Protein AF-A0A960YJV7-F1 (afdb_monomer)

Nearest PDB structures (foldseek):
  4dap-assembly1_A  TM=8.283E-01  e=1.990E-13  Escherichia coli K-12
  2dgy-assembly1_A  TM=5.648E-01  e=1.112E-03  Homo sapiens
  7zag-assembly1_6  TM=6.111E-01  e=1.088E-02  Pyrococcus abyssi GE5
  6zxf-assembly1_j  TM=4.846E-01  e=2.478E-03  Homo sapiens
  6zp4-assembly1_G  TM=6.526E-01  e=3.512E-02  Homo sapiens

Foldseek 3Di:
DVVVCVLPPPWDKFKWFWADDPPQFWTWTAGPVRDIFIATQQANFPLVLQRDGRFIWMWTADPPDDVVVDPHGGIYTQWTQNPLGTFGRNPVSQLVVVQVCQQPPDDDPQQQAACPVQFDPVLVVVQVVVCVVPVHFGWRAQTDGPPDPDTAGTHTNREREHEAEFNDDDPLDGDPDNDDDPNVVVNVVVQVVVVVVRGHYYYHYHDRDPSD

Radius of gyration: 18.89 Å; Cα contacts (8 Å, |Δi|>4): 394; chains: 1; bounding box: 45×37×54 Å

Secondary structure (DSSP, 8-state):
-HHHHHHSTT-EEEEEEEEEEETTTEEEEE-TTS-EEEEE----S--GGG--TT-EEEEEEPTT--GGG-S--SEEEEEEE-SSSEEE--GGGHHHHHHHHHHHT---PPPSS-GGGGB-HHHHHHHHHHHHHTTT-PPEESPPBTT-S---SEEETTEEEEEEEE-EEETTEEES-SS--HHHHHHHHHHHHHHHTT--EEEEEEE-STT-

Mean predicted aligned error: 5.25 Å

pLDDT: mean 90.07, std 10.07, range [43.28, 98.62]

Structure (mmCIF, N/CA/C/O backbone):
data_AF-A0A960YJV7-F1
#
_entry.id   AF-A0A960YJV7-F1
#
loop_
_atom_site.group_PDB
_atom_site.id
_atom_site.type_symbol
_atom_site.label_atom_id
_atom_site.label_alt_id
_atom_site.label_comp_id
_atom_site.label_asym_id
_atom_site.label_entity_id
_atom_site.label_seq_id
_atom_site.pdbx_PDB_ins_code
_atom_site.Cartn_x
_atom_site.Cartn_y
_atom_site.Cartn_z
_atom_site.occupancy
_atom_site.B_iso_or_equiv
_atom_site.auth_seq_id
_atom_site.auth_comp_id
_atom_site.auth_asym_id
_atom_site.auth_atom_id
_atom_site.pdbx_PDB_model_num
ATOM 1 N N . MET A 1 1 ? 2.060 -11.797 16.288 1.00 43.28 1 MET A N 1
ATOM 2 C CA . MET A 1 1 ? 2.092 -10.334 16.529 1.00 43.28 1 MET A CA 1
ATOM 3 C C . MET A 1 1 ? 3.364 -9.650 15.996 1.00 43.28 1 MET A C 1
ATOM 5 O O . MET A 1 1 ? 3.271 -8.478 15.669 1.00 43.28 1 MET A O 1
ATOM 9 N N . ASN A 1 2 ? 4.492 -10.359 15.798 1.00 50.59 2 ASN A N 1
ATOM 10 C CA . ASN A 1 2 ? 5.768 -9.783 15.309 1.00 50.59 2 ASN A CA 1
ATOM 11 C C . ASN A 1 2 ? 5.773 -9.257 13.857 1.00 50.59 2 ASN A C 1
ATOM 13 O O . ASN A 1 2 ? 6.527 -8.343 13.551 1.00 50.59 2 ASN A O 1
ATOM 17 N N . PHE A 1 3 ? 4.935 -9.772 12.950 1.00 52.00 3 PHE A N 1
ATOM 18 C CA . PHE A 1 3 ? 4.872 -9.245 11.573 1.00 52.00 3 PHE A CA 1
ATOM 19 C C . PHE A 1 3 ? 4.303 -7.816 11.520 1.00 52.00 3 PHE A C 1
ATOM 21 O O . PHE A 1 3 ? 4.723 -6.991 10.715 1.00 52.00 3 PHE A O 1
ATOM 28 N N . LEU A 1 4 ? 3.377 -7.485 12.426 1.00 54.88 4 LEU A N 1
ATOM 29 C CA . LEU A 1 4 ? 2.689 -6.197 12.404 1.00 54.88 4 LEU A CA 1
ATOM 30 C C . LEU A 1 4 ? 3.586 -5.033 12.848 1.00 54.88 4 LEU A C 1
ATOM 32 O O . LEU A 1 4 ? 3.440 -3.922 12.343 1.00 54.88 4 LEU A O 1
ATOM 36 N N . THR A 1 5 ? 4.556 -5.274 13.731 1.00 59.22 5 THR A N 1
ATOM 37 C CA . THR A 1 5 ? 5.547 -4.258 14.123 1.00 59.22 5 THR A CA 1
ATOM 38 C C . THR A 1 5 ? 6.466 -3.857 12.969 1.00 59.22 5 THR A C 1
ATOM 40 O O . THR A 1 5 ? 6.902 -2.710 12.921 1.00 59.22 5 THR A O 1
ATOM 43 N N . HIS A 1 6 ? 6.699 -4.747 11.996 1.00 67.00 6 HIS A N 1
ATOM 44 C CA . HIS A 1 6 ? 7.385 -4.393 10.747 1.00 67.00 6 HIS A CA 1
ATOM 45 C C . HIS A 1 6 ? 6.488 -3.601 9.788 1.00 67.00 6 HIS A C 1
ATOM 47 O O . HIS A 1 6 ? 6.993 -2.787 9.020 1.00 67.00 6 HIS A O 1
ATOM 53 N N . LEU A 1 7 ? 5.165 -3.794 9.850 1.00 63.62 7 LEU A N 1
ATOM 54 C CA . LEU A 1 7 ? 4.215 -3.030 9.038 1.00 63.62 7 LEU A CA 1
ATOM 55 C C . LEU A 1 7 ? 4.127 -1.566 9.481 1.00 63.62 7 LEU A C 1
ATOM 57 O O . LEU A 1 7 ? 4.008 -0.687 8.633 1.00 63.62 7 LEU A O 1
ATOM 61 N N . ALA A 1 8 ? 4.232 -1.277 10.780 1.00 75.25 8 ALA A N 1
ATOM 62 C CA . ALA A 1 8 ? 4.221 0.090 11.303 1.00 75.25 8 ALA A CA 1
ATOM 63 C C . ALA A 1 8 ? 5.403 0.355 12.260 1.00 75.25 8 ALA A C 1
ATOM 65 O O . ALA A 1 8 ? 5.196 0.459 13.473 1.00 75.25 8 ALA A O 1
ATOM 66 N N . PRO A 1 9 ? 6.637 0.501 11.734 1.00 76.44 9 PRO A N 1
ATOM 67 C CA . PRO A 1 9 ? 7.820 0.722 12.560 1.00 76.44 9 PRO A CA 1
ATOM 68 C C . PRO A 1 9 ? 7.668 1.957 13.453 1.00 76.44 9 PRO A C 1
ATOM 70 O O . PRO A 1 9 ? 7.195 3.005 13.009 1.00 76.44 9 PRO A O 1
ATOM 73 N N . GLY A 1 10 ? 8.046 1.824 14.726 1.00 82.38 10 GLY A N 1
ATOM 74 C CA . GLY A 1 10 ? 7.982 2.913 15.706 1.00 82.38 10 GLY A CA 1
ATOM 75 C C . GLY A 1 10 ? 6.569 3.315 16.145 1.00 82.38 10 GLY A C 1
ATOM 76 O O . GLY A 1 10 ? 6.422 4.285 16.885 1.00 82.38 10 GLY A O 1
ATOM 77 N N . ARG A 1 11 ? 5.521 2.595 15.720 1.00 87.31 11 ARG A N 1
ATOM 78 C CA . ARG A 1 11 ? 4.142 2.846 16.157 1.00 87.31 11 ARG A CA 1
ATOM 79 C C . ARG A 1 11 ? 3.637 1.736 17.065 1.00 87.31 11 ARG A C 1
ATOM 81 O O . ARG A 1 11 ? 3.858 0.553 16.814 1.00 87.31 11 ARG A O 1
ATOM 88 N N . LYS A 1 12 ? 2.882 2.122 18.095 1.00 90.94 12 LYS A N 1
ATOM 89 C CA . LYS A 1 12 ? 2.123 1.168 18.907 1.00 90.94 12 LYS A CA 1
ATOM 90 C C . LYS A 1 12 ? 0.940 0.661 18.094 1.00 90.94 12 LYS A C 1
ATOM 92 O O . LYS A 1 12 ? 0.205 1.454 17.509 1.00 90.94 12 LYS A O 1
ATOM 97 N N . LEU A 1 13 ? 0.745 -0.650 18.096 1.00 93.00 13 LEU A N 1
ATOM 98 C CA . LEU A 1 13 ? -0.431 -1.275 17.510 1.00 93.00 13 LEU A CA 1
ATOM 99 C C . LEU A 1 13 ? -1.456 -1.587 18.585 1.00 93.00 13 LEU A C 1
ATOM 101 O O . LEU A 1 13 ? -1.105 -2.006 19.689 1.00 93.00 13 LEU A O 1
ATOM 105 N N . GLU A 1 14 ? -2.722 -1.406 18.242 1.00 94.69 14 GLU A N 1
ATOM 106 C CA . GLU A 1 14 ? -3.835 -1.692 19.131 1.00 94.69 14 GLU A CA 1
ATOM 107 C C . GLU A 1 14 ? -4.931 -2.444 18.376 1.00 94.69 14 GLU A C 1
ATOM 109 O O . GLU 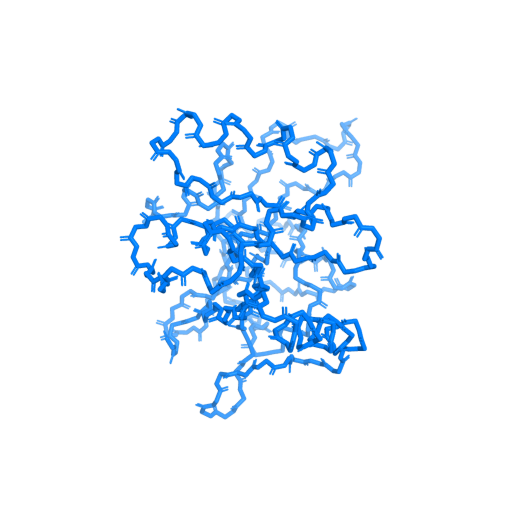A 1 14 ? -5.326 -2.057 17.276 1.00 94.69 14 GLU A O 1
ATOM 114 N N . GLU A 1 15 ? -5.408 -3.539 18.970 1.00 96.38 15 GLU A N 1
ATOM 115 C CA . GLU A 1 15 ? -6.584 -4.252 18.479 1.00 96.38 15 GLU A CA 1
ATOM 116 C C . GLU A 1 15 ? -7.850 -3.588 19.025 1.00 96.38 15 GLU A C 1
ATOM 118 O O . GLU A 1 15 ? -7.991 -3.391 20.235 1.00 96.38 15 GLU A O 1
ATOM 123 N N . VAL A 1 16 ? -8.767 -3.269 18.117 1.00 98.06 16 VAL A N 1
ATOM 124 C CA . VAL A 1 16 ? -9.995 -2.504 18.353 1.00 98.06 16 VAL A CA 1
ATOM 125 C C . VAL A 1 16 ? -11.169 -3.162 17.621 1.00 98.06 16 VAL A C 1
ATOM 127 O O . VAL A 1 16 ? -10.985 -4.085 16.825 1.00 98.06 16 VAL A O 1
ATOM 130 N N . ARG A 1 17 ? -12.393 -2.696 17.865 1.00 98.50 17 ARG A N 1
ATOM 131 C CA . ARG A 1 17 ? -13.573 -3.074 17.075 1.00 98.50 17 ARG A CA 1
ATOM 132 C C . ARG A 1 17 ? -13.859 -2.009 16.032 1.00 98.50 17 ARG A C 1
ATOM 134 O O . ARG A 1 17 ? -13.971 -0.835 16.371 1.00 98.50 17 ARG A O 1
ATOM 141 N N . PHE A 1 18 ? -13.983 -2.411 14.774 1.00 98.56 18 PHE A N 1
ATOM 142 C CA . PHE A 1 18 ? -14.418 -1.521 13.704 1.00 98.56 18 PHE A CA 1
ATOM 143 C C . PHE A 1 18 ? -15.901 -1.186 13.873 1.00 98.56 18 PHE A C 1
ATOM 145 O O . PHE A 1 18 ? -16.716 -2.091 14.047 1.00 98.56 18 PHE A O 1
ATOM 152 N N . LEU A 1 19 ? -16.247 0.099 13.793 1.00 98.38 19 LEU A N 1
ATOM 153 C CA . LEU A 1 19 ? -17.638 0.549 13.826 1.00 98.38 19 LEU A CA 1
ATOM 154 C C . LEU A 1 19 ? -18.090 0.951 12.426 1.00 98.38 19 LEU A C 1
ATOM 156 O O . LEU A 1 19 ? -18.938 0.299 11.829 1.00 98.38 19 LEU A O 1
ATOM 160 N N . LYS A 1 20 ? -17.487 2.000 11.861 1.00 97.94 20 LYS A N 1
ATOM 161 C CA . LYS A 1 20 ? -17.877 2.503 10.540 1.00 97.94 20 LYS A CA 1
ATOM 162 C C . LYS A 1 20 ? -16.747 3.237 9.846 1.00 97.94 20 LYS A C 1
ATOM 164 O O . LYS A 1 20 ? -15.901 3.854 10.486 1.00 97.94 20 LYS A O 1
ATOM 169 N N . ARG A 1 21 ? -16.796 3.240 8.514 1.00 97.75 21 ARG A N 1
ATOM 170 C CA . ARG A 1 21 ? -15.976 4.091 7.645 1.00 97.75 21 ARG A CA 1
ATOM 171 C C . ARG A 1 21 ? -16.856 5.152 7.005 1.00 97.75 21 ARG A C 1
ATOM 173 O O . ARG A 1 21 ? -17.930 4.844 6.501 1.00 97.75 21 ARG A O 1
ATOM 180 N N . TYR A 1 22 ? -16.379 6.388 6.956 1.00 96.44 22 TYR A N 1
ATOM 181 C CA . TYR A 1 22 ? -17.097 7.497 6.336 1.00 96.44 22 TYR A CA 1
ATOM 182 C C . TYR A 1 22 ? -16.126 8.510 5.731 1.00 96.44 22 TYR A C 1
ATOM 184 O O . TYR A 1 22 ? -14.927 8.510 6.015 1.00 96.44 22 TYR A O 1
ATOM 192 N N . LYS A 1 23 ? -16.631 9.338 4.804 1.00 94.25 23 LYS A N 1
ATOM 193 C CA . LYS A 1 23 ? -15.835 10.324 4.042 1.00 94.25 23 LYS A CA 1
ATOM 194 C C . LYS A 1 23 ? -14.551 9.740 3.422 1.00 94.25 23 LYS A C 1
ATOM 196 O O . LYS A 1 23 ? -13.583 10.460 3.213 1.00 94.25 23 LYS A O 1
ATOM 201 N N . ARG A 1 24 ? -14.542 8.428 3.146 1.00 92.31 24 ARG A N 1
ATOM 202 C CA . ARG A 1 24 ? -13.417 7.590 2.682 1.00 92.31 24 ARG A CA 1
ATOM 203 C C . ARG A 1 24 ? -12.200 7.510 3.606 1.00 92.31 24 ARG A C 1
ATOM 205 O O . ARG A 1 24 ? -11.584 6.452 3.643 1.00 92.31 24 ARG A O 1
ATOM 212 N N . PHE A 1 25 ? -11.868 8.559 4.348 1.00 95.50 25 PHE A N 1
ATOM 213 C CA . PHE A 1 25 ? -10.611 8.682 5.090 1.00 95.50 25 PHE A CA 1
ATOM 214 C C . PHE A 1 25 ? -10.760 8.603 6.609 1.00 95.50 25 PHE A C 1
ATOM 216 O O . PHE A 1 25 ? -9.753 8.706 7.308 1.00 95.50 25 PHE A O 1
ATOM 223 N N . LEU A 1 26 ? -11.985 8.440 7.115 1.00 97.38 26 LEU A N 1
ATOM 224 C CA . LEU A 1 26 ? -12.287 8.395 8.544 1.00 97.38 26 LEU A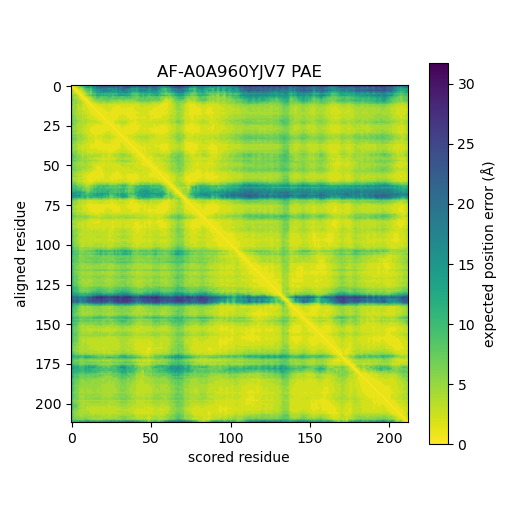 CA 1
ATOM 225 C C . LEU A 1 26 ? -12.892 7.046 8.907 1.00 97.38 26 LEU A C 1
ATOM 227 O O . LEU A 1 26 ? -13.774 6.545 8.201 1.00 97.38 26 LEU A O 1
ATOM 231 N N . VAL A 1 27 ? -12.407 6.469 10.001 1.00 98.31 27 VAL A N 1
ATOM 232 C CA . VAL A 1 27 ? -12.925 5.227 10.568 1.00 98.31 27 VAL A CA 1
ATOM 233 C C . VAL A 1 27 ? -13.103 5.401 12.062 1.00 98.31 27 VAL A C 1
ATOM 235 O O . VAL A 1 27 ? -12.141 5.716 12.757 1.00 98.31 27 VAL A O 1
ATOM 238 N N . ASP A 1 28 ? -14.317 5.152 12.536 1.00 98.50 28 ASP A N 1
ATOM 239 C CA . ASP A 1 28 ? -14.595 5.058 13.963 1.00 98.50 28 ASP A CA 1
ATOM 240 C C . ASP A 1 28 ? -14.345 3.628 14.433 1.00 98.50 28 ASP A C 1
ATOM 242 O O . ASP A 1 28 ? -14.768 2.654 13.796 1.00 98.50 28 ASP A O 1
ATOM 246 N N . VAL A 1 29 ? -13.658 3.515 15.565 1.00 98.62 29 VAL A N 1
ATOM 247 C CA . VAL A 1 29 ? -13.367 2.256 16.242 1.00 98.62 29 VAL A CA 1
ATOM 248 C C . VAL A 1 29 ? -13.700 2.357 17.727 1.00 98.62 29 VAL A C 1
ATOM 250 O O . VAL A 1 29 ? -13.644 3.436 18.318 1.00 98.62 29 VAL A O 1
ATOM 253 N N . GLN A 1 30 ? -14.007 1.219 18.337 1.00 98.50 30 GLN A N 1
ATOM 254 C CA . GLN A 1 30 ? -14.137 1.080 19.783 1.00 98.50 30 GLN A CA 1
ATOM 255 C C . GLN A 1 30 ? -12.917 0.348 20.347 1.00 98.50 30 GLN A C 1
ATOM 257 O O . GLN A 1 30 ? -12.567 -0.747 19.897 1.00 98.50 30 GLN A O 1
ATOM 262 N N . ARG A 1 31 ? -12.268 0.95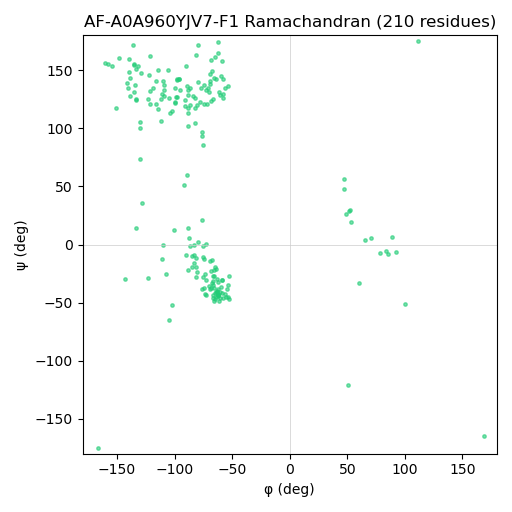5 21.338 1.00 97.75 31 ARG A N 1
ATOM 263 C CA . ARG A 1 31 ? -11.111 0.399 22.049 1.00 97.75 31 ARG A CA 1
ATOM 264 C C . ARG A 1 31 ? -11.553 -0.621 23.101 1.00 97.75 31 ARG A C 1
ATOM 266 O O . ARG A 1 31 ? -12.740 -0.778 23.380 1.00 97.75 31 ARG A O 1
ATOM 273 N N . ARG A 1 32 ? -10.596 -1.338 23.701 1.00 95.19 32 ARG A N 1
ATOM 274 C CA . ARG A 1 32 ? -10.887 -2.394 24.696 1.00 95.19 32 ARG A CA 1
ATOM 275 C C . ARG A 1 32 ? -11.569 -1.881 25.966 1.00 95.19 32 ARG A C 1
ATOM 277 O O . ARG A 1 32 ? -12.334 -2.622 26.568 1.00 95.19 32 ARG A O 1
ATOM 284 N N . ASP A 1 33 ? -11.297 -0.639 26.350 1.00 96.06 33 ASP A N 1
ATOM 285 C CA . ASP A 1 33 ? -11.923 0.043 27.490 1.00 96.06 33 ASP A CA 1
ATOM 286 C C . ASP A 1 33 ? -13.327 0.597 27.169 1.00 96.06 33 ASP A C 1
ATOM 288 O O . ASP A 1 33 ? -13.950 1.233 28.013 1.00 96.06 33 ASP A O 1
ATOM 292 N N . GLY A 1 34 ? -13.830 0.369 25.951 1.00 96.56 34 GLY A N 1
ATOM 293 C CA . GLY A 1 34 ? -15.120 0.868 25.479 1.00 96.56 34 GLY A CA 1
ATOM 294 C C . GLY A 1 34 ? -15.078 2.285 24.904 1.00 96.56 34 GLY A C 1
ATOM 295 O O . GLY A 1 34 ? -16.067 2.706 24.300 1.00 96.56 34 GLY A O 1
ATOM 296 N N . SER A 1 35 ? -13.955 3.003 25.026 1.00 97.00 35 SER A N 1
ATOM 297 C CA . SER A 1 35 ? -13.810 4.354 24.477 1.00 97.00 35 SER A CA 1
ATOM 298 C C . SER A 1 35 ? -13.814 4.358 22.945 1.00 97.00 35 SER A C 1
ATOM 300 O O . SER A 1 35 ? -13.397 3.399 22.287 1.00 97.00 35 SER A O 1
ATOM 302 N N . LEU A 1 36 ? -14.309 5.454 22.369 1.00 97.69 36 LEU A N 1
ATOM 303 C CA . LEU A 1 36 ? -14.397 5.647 20.924 1.00 97.69 36 LEU A CA 1
ATOM 304 C C . LEU A 1 36 ? -13.197 6.440 20.407 1.00 97.69 36 LEU A C 1
ATOM 306 O O . LEU A 1 36 ? -12.738 7.384 21.048 1.00 97.69 36 LEU A O 1
ATOM 310 N N . LEU A 1 37 ? -12.715 6.070 19.223 1.00 96.69 37 LEU A N 1
ATOM 311 C CA . LEU A 1 37 ? -11.601 6.731 18.557 1.00 96.69 37 LEU A CA 1
ATOM 312 C C . LEU A 1 37 ? -11.866 6.819 17.054 1.00 96.69 37 LEU A C 1
ATOM 314 O O . LEU A 1 37 ? -12.229 5.824 16.432 1.00 96.69 37 LEU A O 1
ATOM 318 N N . THR A 1 38 ? -11.613 7.979 16.454 1.00 97.69 38 THR A N 1
ATOM 319 C CA . THR A 1 38 ? -11.590 8.122 14.993 1.00 97.69 38 THR A CA 1
ATOM 320 C C . THR A 1 38 ? -10.146 8.070 14.503 1.00 97.69 38 THR A C 1
ATOM 322 O O . THR A 1 38 ? -9.297 8.832 14.967 1.00 97.69 38 THR A O 1
ATOM 325 N N . VAL A 1 39 ? -9.852 7.196 13.541 1.00 97.62 39 VAL A N 1
ATOM 326 C CA . VAL A 1 39 ? -8.524 7.037 12.930 1.00 97.62 39 VAL A CA 1
ATOM 327 C C . VAL A 1 39 ? -8.565 7.270 11.423 1.00 97.62 39 VAL A C 1
ATOM 329 O O . VAL A 1 39 ? -9.619 7.228 10.784 1.00 97.62 39 VAL A O 1
ATOM 332 N N . HIS A 1 40 ? -7.394 7.520 10.841 1.00 97.12 40 HIS A N 1
ATOM 333 C CA . HIS A 1 40 ? -7.252 7.672 9.402 1.00 97.12 40 HIS A CA 1
ATOM 334 C C . HIS A 1 40 ? -7.438 6.332 8.682 1.00 97.12 40 HIS A C 1
ATOM 336 O O . HIS A 1 40 ? -6.829 5.333 9.059 1.00 97.12 40 HIS A O 1
ATOM 342 N N . ASN A 1 41 ? -8.206 6.326 7.596 1.00 97.06 41 ASN A N 1
ATOM 343 C CA . ASN A 1 41 ? -8.215 5.237 6.630 1.00 97.06 41 ASN A CA 1
ATOM 344 C C . ASN A 1 41 ? -7.444 5.641 5.359 1.00 97.06 41 ASN A C 1
ATOM 346 O O . ASN A 1 41 ? -7.925 6.499 4.615 1.00 97.06 41 ASN A O 1
ATOM 350 N N . PRO A 1 42 ? -6.295 5.008 5.079 1.00 93.62 42 PRO A N 1
ATOM 351 C CA . PRO A 1 42 ? -5.446 5.365 3.943 1.00 93.62 42 PRO A CA 1
ATOM 352 C C . PRO A 1 42 ? -5.897 4.733 2.620 1.00 93.62 42 PRO A C 1
ATOM 354 O O . PRO A 1 42 ? -5.395 5.090 1.557 1.00 93.62 42 PRO A O 1
ATOM 357 N N . ASN A 1 43 ? -6.865 3.815 2.659 1.00 93.56 43 ASN A N 1
ATOM 358 C CA . ASN A 1 43 ? -7.386 3.156 1.470 1.00 93.56 43 ASN A CA 1
ATOM 359 C C . ASN A 1 43 ? -8.545 3.952 0.859 1.00 93.56 43 ASN A C 1
ATOM 361 O O . ASN A 1 43 ? -9.621 4.076 1.445 1.00 93.56 43 ASN A O 1
ATOM 365 N N . THR A 1 44 ? -8.342 4.499 -0.336 1.00 88.00 44 THR A N 1
ATOM 366 C CA . THR A 1 44 ? -9.355 5.301 -1.044 1.00 88.00 44 THR A CA 1
ATOM 367 C C . THR A 1 44 ? -10.393 4.474 -1.796 1.00 88.00 44 THR A C 1
ATOM 369 O O . THR A 1 44 ? -11.412 5.041 -2.204 1.00 88.00 44 THR A O 1
ATOM 372 N N . GLY A 1 45 ? -10.165 3.165 -1.944 1.00 87.69 45 GLY A N 1
ATOM 373 C CA . GLY A 1 45 ? -11.060 2.232 -2.618 1.00 87.69 45 GLY A CA 1
ATOM 374 C C . GLY A 1 45 ? -12.419 2.109 -1.935 1.00 87.69 45 GLY A C 1
ATOM 375 O O . GLY A 1 45 ? -12.680 2.668 -0.862 1.00 87.69 45 GLY A O 1
ATOM 376 N N . SER A 1 46 ? -13.317 1.363 -2.560 1.00 89.88 46 SER A N 1
ATOM 377 C CA . SER A 1 46 ? -14.649 1.070 -2.038 1.00 89.88 46 SER A CA 1
ATOM 378 C C . SER A 1 46 ? -14.581 0.295 -0.718 1.00 89.88 46 SER A C 1
ATOM 380 O O . SER A 1 46 ? -15.336 0.599 0.206 1.00 89.88 46 SER A O 1
ATOM 382 N N . MET A 1 47 ? -13.631 -0.644 -0.602 1.00 93.31 47 MET A N 1
ATOM 383 C CA . MET A 1 47 ? -13.479 -1.573 0.524 1.00 93.31 47 MET A CA 1
ATOM 384 C C . MET A 1 47 ? -14.760 -2.364 0.857 1.00 93.31 47 MET A C 1
ATOM 386 O O . MET A 1 47 ? -14.879 -2.870 1.970 1.00 93.31 47 MET A O 1
ATOM 390 N N . LYS A 1 48 ? -15.732 -2.474 -0.060 1.00 90.62 48 LYS A N 1
ATOM 391 C CA . LYS A 1 48 ? -17.085 -2.984 0.244 1.00 90.62 48 LYS A CA 1
ATOM 392 C C . LYS A 1 48 ? -17.068 -4.354 0.919 1.00 90.62 48 LYS A C 1
ATOM 394 O O . LYS A 1 48 ? -17.716 -4.538 1.941 1.00 90.62 48 LYS A O 1
ATOM 399 N N . SER A 1 49 ? -16.252 -5.273 0.411 1.00 92.44 49 SER A N 1
ATOM 400 C CA . SER A 1 49 ? -16.106 -6.625 0.963 1.00 92.44 49 SER A CA 1
ATOM 401 C C . SER A 1 49 ? -15.293 -6.697 2.266 1.00 92.44 49 SER A C 1
ATOM 403 O O . SER A 1 49 ? -15.072 -7.781 2.790 1.00 92.44 49 SER A O 1
ATOM 405 N N . CYS A 1 50 ? -14.772 -5.572 2.767 1.00 94.38 50 CYS A N 1
ATOM 406 C CA . CYS A 1 50 ? -13.949 -5.508 3.981 1.00 94.38 50 CYS A CA 1
ATOM 407 C C . CYS A 1 50 ? -14.689 -4.875 5.171 1.00 94.38 50 CYS A C 1
ATOM 409 O O . CYS A 1 50 ? -14.326 -5.121 6.318 1.00 94.38 50 CYS A O 1
ATOM 411 N N . LEU A 1 51 ? -15.690 -4.025 4.918 1.00 94.75 51 LEU A N 1
ATOM 412 C CA . LEU A 1 51 ? -16.291 -3.123 5.911 1.00 94.75 51 LEU A CA 1
ATOM 413 C C . LEU A 1 51 ? -17.466 -3.764 6.662 1.00 94.75 51 LEU A C 1
ATOM 415 O O . LEU A 1 51 ? -18.588 -3.264 6.618 1.00 94.75 51 LEU A O 1
ATOM 419 N N . LYS A 1 52 ? -17.218 -4.869 7.366 1.00 95.12 52 LYS A N 1
ATOM 420 C CA . LYS A 1 52 ? -18.231 -5.485 8.232 1.00 95.12 52 LYS A CA 1
ATOM 421 C C . LYS A 1 52 ? -18.196 -4.852 9.623 1.00 95.12 52 LYS A C 1
ATOM 423 O O . LYS A 1 52 ? -17.178 -4.926 10.298 1.00 95.12 52 LYS A O 1
ATOM 428 N N . GLU A 1 53 ? -19.298 -4.253 10.061 1.00 96.50 53 GLU A N 1
ATOM 429 C CA . GLU A 1 53 ? -19.410 -3.640 11.392 1.00 96.50 53 GLU A CA 1
ATOM 430 C C . GLU A 1 53 ? -19.172 -4.654 12.529 1.00 96.50 53 GLU A C 1
ATOM 432 O O . GLU A 1 53 ? -19.498 -5.839 12.421 1.00 96.50 53 GLU A O 1
ATOM 437 N N . GLY A 1 54 ? -18.552 -4.192 13.618 1.00 96.81 54 GLY A N 1
ATOM 438 C CA . GLY A 1 54 ? -18.300 -4.964 14.837 1.00 96.81 54 GLY A CA 1
ATOM 439 C C . GLY A 1 54 ? -17.121 -5.939 14.763 1.00 96.81 54 GLY A C 1
ATOM 440 O O . GLY A 1 54 ? -16.742 -6.519 15.790 1.00 96.81 54 GLY A O 1
ATOM 441 N N . VAL A 1 55 ? -16.514 -6.126 13.584 1.00 97.38 55 VAL A N 1
ATOM 442 C CA . VAL A 1 55 ? -15.355 -7.016 13.425 1.00 97.38 55 VAL A CA 1
ATOM 443 C C . VAL A 1 55 ? -14.118 -6.467 14.123 1.00 97.38 55 VAL A C 1
ATOM 445 O O . VAL A 1 55 ? -13.976 -5.269 14.376 1.00 97.38 55 VAL A O 1
ATOM 448 N N . ARG A 1 56 ? -13.184 -7.374 14.412 1.00 97.94 56 ARG A N 1
ATOM 449 C CA . ARG A 1 56 ? -11.860 -7.002 14.909 1.00 97.94 56 ARG A CA 1
ATOM 450 C C . ARG A 1 56 ? -11.109 -6.196 13.857 1.00 97.94 56 ARG A C 1
ATOM 452 O O . ARG A 1 56 ? -11.164 -6.498 12.665 1.00 97.94 56 ARG A O 1
ATOM 459 N N . ALA A 1 57 ? -10.361 -5.216 14.325 1.00 97.81 57 ALA A N 1
ATOM 460 C CA . ALA A 1 57 ? -9.505 -4.366 13.527 1.00 97.81 57 ALA A CA 1
ATOM 461 C C . ALA A 1 57 ? -8.194 -4.116 14.271 1.00 97.81 57 ALA A C 1
ATOM 463 O O . ALA A 1 57 ? -8.125 -4.255 15.492 1.00 97.81 57 ALA A O 1
ATOM 464 N N . VAL A 1 58 ? -7.158 -3.727 13.536 1.00 97.06 58 VAL A N 1
ATOM 465 C CA . VAL A 1 58 ? -5.893 -3.271 14.121 1.00 97.06 58 VAL A CA 1
ATOM 466 C C . VAL A 1 58 ? -5.620 -1.859 13.638 1.00 97.06 58 VAL A C 1
ATOM 468 O O . VAL A 1 58 ? -5.703 -1.587 12.439 1.00 97.06 58 VAL A O 1
ATOM 471 N N . ILE A 1 59 ? -5.278 -0.974 14.570 1.00 96.62 59 ILE A N 1
ATOM 472 C CA . ILE A 1 59 ? -4.841 0.394 14.290 1.00 96.62 59 ILE A CA 1
ATOM 473 C C . ILE A 1 59 ? -3.380 0.577 14.702 1.00 96.62 59 ILE A C 1
ATOM 475 O O . ILE A 1 59 ? -2.915 -0.057 15.650 1.00 96.62 59 ILE A O 1
ATOM 479 N N . SER A 1 60 ? -2.666 1.470 14.019 1.00 94.81 60 SER A N 1
ATOM 480 C CA . SER A 1 60 ? -1.403 2.028 14.505 1.00 94.81 60 SER A CA 1
ATOM 481 C C . SER A 1 60 ? -1.639 3.405 15.108 1.00 94.81 60 SER A C 1
ATOM 483 O O . SER A 1 60 ? -2.342 4.228 14.524 1.00 94.81 60 SER A O 1
ATOM 485 N N . LEU A 1 61 ? -1.058 3.662 16.275 1.00 93.56 61 LEU A N 1
ATOM 486 C CA . LEU A 1 61 ? -1.150 4.940 16.976 1.00 93.56 61 LEU A CA 1
ATOM 487 C C . LEU A 1 61 ? 0.066 5.810 16.667 1.00 93.56 61 LEU A C 1
ATOM 489 O O . LEU A 1 61 ? 1.192 5.314 16.558 1.00 93.56 61 LEU A O 1
ATOM 493 N N . ILE A 1 62 ? -0.167 7.112 16.534 1.00 90.00 62 ILE A N 1
ATOM 494 C CA . ILE A 1 62 ? 0.899 8.106 16.424 1.00 90.00 62 ILE A CA 1
ATOM 495 C C . ILE A 1 62 ? 1.457 8.360 17.835 1.00 90.00 62 ILE A C 1
ATOM 497 O O . ILE A 1 62 ? 0.682 8.737 18.718 1.00 90.00 62 ILE A O 1
ATOM 501 N N . PRO A 1 63 ? 2.770 8.169 18.068 1.00 84.25 63 PRO A N 1
ATOM 502 C CA . PRO A 1 63 ? 3.393 8.512 19.343 1.00 84.25 63 PRO A CA 1
ATOM 503 C C . PRO A 1 63 ? 3.198 9.993 19.686 1.00 84.25 63 PRO A C 1
ATOM 505 O O . PRO A 1 63 ? 3.229 10.848 18.800 1.00 84.25 63 PRO A O 1
ATOM 508 N N . ASP A 1 64 ? 2.991 10.286 20.969 1.00 81.44 64 ASP A N 1
ATOM 509 C CA . ASP A 1 64 ? 2.838 11.644 21.511 1.00 81.44 64 ASP A CA 1
ATOM 510 C C . ASP A 1 64 ? 1.783 12.507 20.804 1.00 81.44 64 ASP A C 1
ATOM 512 O O . ASP A 1 64 ? 1.922 13.739 20.728 1.00 81.44 64 ASP A O 1
ATOM 516 N N . HIS A 1 65 ? 0.740 11.867 20.263 1.00 83.06 65 HIS A N 1
ATOM 517 C CA . HIS A 1 65 ? -0.407 12.565 19.699 1.00 83.06 65 HIS A CA 1
ATOM 518 C C . HIS A 1 65 ? -1.086 13.411 20.779 1.00 83.06 65 HIS A C 1
ATOM 520 O O . HIS A 1 65 ? -1.412 12.929 21.861 1.00 83.06 65 HIS A O 1
ATOM 526 N N . SER A 1 66 ? -1.291 14.684 20.457 1.00 77.25 66 SER A N 1
ATOM 527 C CA . SER A 1 66 ? -2.116 15.606 21.226 1.00 77.25 66 SER A CA 1
ATOM 528 C C . SER A 1 66 ? -2.880 16.484 20.234 1.00 77.25 66 SER A C 1
ATOM 530 O O . SER A 1 66 ? -2.271 16.925 19.249 1.00 77.25 66 SER A O 1
ATOM 532 N N . PRO A 1 67 ? -4.172 16.776 20.474 1.00 74.06 67 PRO A N 1
ATOM 533 C CA . PRO A 1 67 ? -4.933 17.749 19.688 1.00 74.06 67 PRO A CA 1
ATOM 534 C C . PRO A 1 67 ? -4.245 19.120 19.578 1.00 74.06 67 PRO A C 1
ATOM 536 O O . PRO A 1 67 ? -4.405 19.817 18.579 1.00 74.06 67 PRO A O 1
ATOM 539 N N . GLU A 1 68 ? -3.418 19.481 20.562 1.00 77.62 68 GLU A N 1
ATOM 540 C CA . GLU A 1 68 ? -2.649 20.732 20.591 1.00 77.62 68 GLU A CA 1
ATOM 541 C C . GLU A 1 68 ? -1.538 20.776 19.527 1.00 77.62 68 GLU A C 1
ATOM 543 O O . GLU A 1 68 ? -1.131 21.847 19.085 1.00 77.62 68 GLU A O 1
ATOM 548 N N . LYS A 1 69 ? -1.073 19.611 19.049 1.00 74.81 69 LYS A N 1
ATOM 549 C CA . LYS A 1 69 ? -0.030 19.479 18.011 1.00 74.81 69 LYS A CA 1
ATOM 550 C C . LYS A 1 69 ? -0.597 19.473 16.579 1.00 74.81 69 LYS A C 1
ATOM 552 O O . LYS A 1 69 ? 0.108 19.085 15.634 1.00 74.81 69 LYS A O 1
ATOM 557 N N . GLY A 1 70 ? -1.864 19.863 16.419 1.00 72.69 70 GLY A N 1
ATOM 558 C CA . GLY A 1 70 ? -2.561 20.037 15.144 1.00 72.69 70 GLY A CA 1
ATOM 559 C C . GLY A 1 70 ? -3.673 19.010 14.878 1.00 72.69 70 GLY A C 1
ATOM 560 O O . GLY A 1 70 ? -3.829 18.039 15.616 1.00 72.69 70 GLY A O 1
ATOM 561 N N . PRO A 1 71 ? -4.421 19.164 13.767 1.00 75.38 71 PRO A N 1
ATOM 562 C CA . PRO A 1 71 ? -5.654 18.417 13.474 1.00 75.38 71 PRO A CA 1
ATOM 563 C C . PRO A 1 71 ? -5.412 16.971 13.001 1.00 75.38 71 PRO A C 1
ATOM 565 O O . PRO A 1 71 ? -6.240 16.380 12.308 1.00 75.38 71 PRO A O 1
ATOM 568 N N . ARG A 1 72 ? -4.244 16.396 13.306 1.00 84.25 72 ARG A N 1
ATOM 569 C CA . ARG A 1 72 ? -3.893 15.040 12.878 1.00 84.25 72 ARG A CA 1
ATOM 570 C C . ARG A 1 72 ? -4.753 14.032 13.628 1.00 84.25 72 ARG A C 1
ATOM 572 O O . ARG A 1 72 ? -4.984 14.178 14.823 1.00 84.25 72 ARG A O 1
ATOM 579 N N . LEU A 1 73 ? -5.191 12.988 12.933 1.00 92.62 73 LEU A N 1
ATOM 580 C CA . LEU A 1 73 ? -5.875 11.870 13.577 1.00 92.62 73 LEU A CA 1
ATOM 581 C C . LEU A 1 73 ? -4.880 11.071 14.439 1.00 92.62 73 LEU A C 1
ATOM 583 O O . LEU A 1 73 ? -3.717 10.947 14.055 1.00 92.62 73 LEU A O 1
ATOM 587 N N . PRO A 1 74 ? -5.324 10.504 15.573 1.00 94.06 74 PRO A N 1
ATOM 588 C CA . PRO A 1 74 ? -4.471 9.818 16.552 1.00 94.06 74 PRO A CA 1
ATOM 589 C C . PRO A 1 74 ? -3.853 8.511 16.048 1.00 94.06 74 PRO A C 1
ATOM 591 O O . PRO A 1 74 ? -2.931 7.976 16.663 1.00 94.06 74 PRO A O 1
ATOM 594 N N . GLY A 1 75 ? -4.340 7.981 14.927 1.00 95.25 75 GLY A N 1
ATOM 595 C CA . GLY A 1 75 ? -3.862 6.723 14.384 1.00 95.25 75 GLY A CA 1
ATOM 596 C C . GLY A 1 75 ? -4.299 6.461 12.952 1.00 95.25 75 GLY A C 1
ATOM 597 O O . GLY A 1 75 ? -4.907 7.305 12.290 1.00 95.25 75 GLY A O 1
ATOM 598 N N . THR A 1 76 ? -3.972 5.271 12.463 1.00 96.00 76 THR A N 1
ATOM 599 C CA . THR A 1 76 ? -4.278 4.790 11.113 1.00 96.00 76 THR A CA 1
ATOM 600 C C . THR A 1 76 ? -4.829 3.368 11.189 1.00 96.00 76 THR A C 1
ATOM 602 O O . THR A 1 76 ? -4.307 2.550 11.941 1.00 96.00 76 THR A O 1
ATOM 605 N N . LEU A 1 77 ? -5.871 3.063 10.417 1.00 97.12 77 LEU A N 1
ATOM 606 C CA . LEU A 1 77 ? -6.372 1.702 10.246 1.00 97.12 77 LEU A CA 1
ATOM 607 C C . LEU A 1 77 ? -5.346 0.868 9.472 1.00 97.12 77 LEU A C 1
ATOM 609 O O . LEU A 1 77 ? -4.980 1.231 8.356 1.00 97.12 77 LEU A O 1
ATOM 613 N N . GLU A 1 78 ? -4.904 -0.244 10.058 1.00 95.81 78 GLU A N 1
ATOM 614 C CA . GLU A 1 78 ? -3.922 -1.159 9.465 1.00 95.81 78 GLU A CA 1
ATOM 615 C C . GLU A 1 78 ? -4.601 -2.410 8.892 1.00 95.81 78 GLU A C 1
ATOM 617 O O . GLU A 1 78 ? -4.409 -2.735 7.718 1.00 95.81 78 GLU A O 1
ATOM 622 N N . LEU A 1 79 ? -5.434 -3.080 9.701 1.00 96.19 79 LEU A N 1
ATOM 623 C CA . LEU A 1 79 ? -6.092 -4.344 9.352 1.00 96.19 79 LEU A CA 1
ATOM 624 C C . LEU A 1 79 ? -7.586 -4.350 9.687 1.00 96.19 79 LEU A C 1
ATOM 626 O O . LEU A 1 79 ? -8.005 -3.770 10.689 1.00 96.19 79 LEU A O 1
ATOM 630 N N . LEU A 1 80 ? -8.354 -5.122 8.916 1.00 97.38 80 LEU A N 1
ATOM 631 C CA . LEU A 1 80 ? -9.714 -5.562 9.253 1.00 97.38 80 LEU A CA 1
ATOM 632 C C . LEU A 1 80 ? -9.781 -7.090 9.249 1.00 97.38 80 LEU A C 1
ATOM 634 O O . LEU A 1 80 ? -9.110 -7.739 8.453 1.00 97.38 80 LEU A O 1
ATOM 638 N N . HIS A 1 81 ? -10.582 -7.685 10.126 1.00 96.12 81 HIS A N 1
ATOM 639 C CA . HIS A 1 81 ? -10.751 -9.135 10.163 1.00 96.12 81 HIS A CA 1
ATOM 640 C C . HIS A 1 81 ? -11.876 -9.588 9.221 1.00 96.12 81 HIS A C 1
ATOM 642 O O . HIS A 1 81 ? -13.041 -9.267 9.445 1.00 96.12 81 HIS A O 1
ATOM 648 N N . GLY A 1 82 ? -11.535 -10.386 8.204 1.00 92.88 82 GLY A N 1
ATOM 649 C CA . GLY A 1 82 ? -12.461 -10.904 7.184 1.00 92.88 82 GLY A CA 1
ATOM 650 C C . GLY A 1 82 ? -13.246 -12.156 7.590 1.00 92.88 82 GLY A C 1
ATOM 651 O O . GLY A 1 82 ? -14.030 -12.678 6.812 1.00 92.8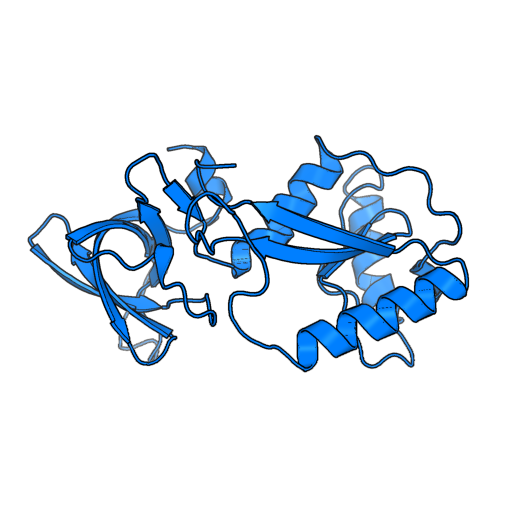8 82 GLY A O 1
ATOM 652 N N . GLY A 1 83 ? -13.032 -12.672 8.801 1.00 89.75 83 GLY A N 1
ATOM 653 C CA . GLY A 1 83 ? -13.646 -13.915 9.287 1.00 89.75 83 GLY A CA 1
ATOM 654 C C . GLY A 1 83 ? -12.688 -15.100 9.202 1.00 89.75 83 GLY A C 1
ATOM 655 O O . GLY A 1 83 ? -12.444 -15.732 10.224 1.00 89.75 83 GLY A O 1
ATOM 656 N N . LYS A 1 84 ? -12.066 -15.327 8.037 1.00 90.62 84 LYS A N 1
ATOM 657 C CA . LYS A 1 84 ? -11.015 -16.351 7.854 1.00 90.62 84 LYS A CA 1
ATOM 658 C C . LYS A 1 84 ? -9.625 -15.896 8.318 1.00 90.62 84 LYS A C 1
ATOM 660 O O . LYS A 1 84 ? -8.753 -16.718 8.564 1.00 90.62 84 LYS A O 1
ATOM 665 N N . GLY A 1 85 ? -9.416 -14.588 8.453 1.00 94.00 85 GLY A N 1
ATOM 666 C CA . GLY A 1 85 ? -8.125 -14.011 8.816 1.00 94.00 85 GLY A CA 1
ATOM 667 C C . GLY A 1 85 ? -8.083 -12.497 8.634 1.00 94.00 85 GLY A C 1
ATOM 668 O O . GLY A 1 85 ? -9.120 -11.837 8.520 1.00 94.00 85 GLY A O 1
ATOM 669 N N . TRP A 1 86 ? -6.872 -11.943 8.631 1.00 95.06 86 TRP A N 1
ATOM 670 C CA . TRP A 1 86 ? -6.632 -10.504 8.544 1.00 95.06 86 TRP A CA 1
ATOM 671 C C . TRP A 1 86 ? -6.532 -10.017 7.098 1.00 95.06 86 TRP A C 1
ATOM 673 O O . TRP A 1 86 ? -5.792 -10.577 6.297 1.00 95.06 86 TRP A O 1
ATOM 683 N N . ILE A 1 87 ? -7.235 -8.929 6.798 1.00 95.69 87 ILE A N 1
ATOM 684 C CA . ILE A 1 87 ? -7.180 -8.204 5.530 1.00 95.69 87 ILE A CA 1
ATOM 685 C C . ILE A 1 87 ? -6.281 -6.978 5.719 1.00 95.69 87 ILE A C 1
ATOM 687 O O . ILE A 1 87 ? -6.544 -6.133 6.582 1.00 95.69 87 ILE A O 1
ATOM 691 N N . GLY A 1 88 ? -5.235 -6.875 4.900 1.00 94.94 88 GLY A N 1
ATOM 692 C CA . GLY A 1 88 ? -4.302 -5.752 4.842 1.00 94.94 88 GLY A CA 1
ATOM 693 C C . GLY A 1 88 ? -4.912 -4.548 4.136 1.00 94.94 88 GLY A C 1
ATOM 694 O O . GLY A 1 88 ? -4.733 -4.352 2.934 1.00 94.94 88 GLY A O 1
ATOM 695 N N . VAL A 1 89 ? -5.648 -3.727 4.886 1.00 94.94 89 VAL A N 1
ATOM 696 C CA . VAL A 1 89 ? -6.375 -2.590 4.309 1.00 94.94 89 VAL A CA 1
ATOM 697 C C . VAL A 1 89 ? -5.522 -1.338 4.166 1.00 94.94 89 VAL A C 1
ATOM 699 O O . VAL A 1 89 ? -5.873 -0.486 3.357 1.00 94.94 89 VAL A O 1
ATOM 702 N N . ASN A 1 90 ? -4.398 -1.214 4.878 1.00 94.31 90 ASN A N 1
ATOM 703 C CA . ASN A 1 90 ? -3.507 -0.068 4.718 1.00 94.31 90 ASN A CA 1
ATOM 704 C C . ASN A 1 90 ? -2.653 -0.159 3.445 1.00 94.31 90 ASN A C 1
ATOM 706 O O . ASN A 1 90 ? -1.577 -0.756 3.431 1.00 94.31 90 ASN A O 1
ATOM 710 N N . THR A 1 91 ? -3.110 0.510 2.387 1.00 91.19 91 THR A N 1
ATOM 711 C CA . THR A 1 91 ? -2.440 0.548 1.078 1.00 91.19 91 THR A CA 1
ATOM 712 C C . THR A 1 91 ? -1.067 1.220 1.106 1.00 91.19 91 THR A C 1
ATOM 714 O O . THR A 1 91 ? -0.250 0.935 0.240 1.00 91.19 91 THR A O 1
ATOM 717 N N . MET A 1 92 ? -0.758 2.059 2.103 1.00 90.00 92 MET A N 1
ATOM 718 C CA . MET A 1 92 ? 0.579 2.664 2.227 1.00 90.00 92 MET A CA 1
ATOM 719 C C . MET A 1 92 ? 1.655 1.636 2.601 1.00 90.00 92 MET A C 1
ATOM 721 O O . MET A 1 92 ? 2.841 1.937 2.520 1.00 90.00 92 MET A O 1
ATOM 725 N N . ARG A 1 93 ? 1.266 0.431 3.041 1.00 89.81 93 ARG A N 1
ATOM 726 C CA . ARG A 1 93 ? 2.210 -0.643 3.386 1.00 89.81 93 ARG A CA 1
ATOM 727 C C . ARG A 1 93 ? 2.572 -1.516 2.191 1.00 89.81 93 ARG A C 1
ATOM 729 O O . ARG A 1 93 ? 3.604 -2.177 2.221 1.00 89.81 93 ARG A O 1
ATOM 736 N N . THR A 1 94 ? 1.737 -1.532 1.153 1.00 91.38 94 THR A N 1
ATOM 737 C CA . THR A 1 94 ? 1.817 -2.526 0.078 1.00 91.38 94 THR A CA 1
ATOM 738 C C . THR A 1 94 ? 3.141 -2.448 -0.679 1.00 91.38 94 THR A C 1
ATOM 740 O O . THR A 1 94 ? 3.778 -3.480 -0.875 1.00 91.38 94 THR A O 1
ATOM 743 N N . ASN A 1 95 ? 3.616 -1.244 -1.009 1.00 91.94 95 ASN A N 1
ATOM 744 C CA . ASN A 1 95 ? 4.882 -1.070 -1.730 1.00 91.94 95 ASN A CA 1
ATOM 745 C C . ASN A 1 95 ? 6.067 -1.598 -0.915 1.00 91.94 95 ASN A C 1
ATOM 747 O O . ASN A 1 95 ? 6.904 -2.308 -1.460 1.00 91.94 95 ASN A O 1
ATOM 751 N N . SER A 1 96 ? 6.111 -1.336 0.397 1.00 88.44 96 SER A N 1
ATOM 752 C CA . SER A 1 96 ? 7.167 -1.855 1.277 1.00 88.44 96 SER A CA 1
ATOM 753 C C .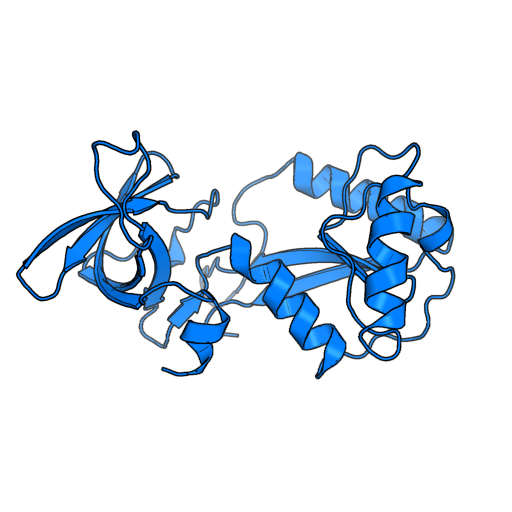 SER A 1 96 ? 7.114 -3.378 1.435 1.00 88.44 96 SER A C 1
ATOM 755 O O . SER A 1 96 ? 8.161 -4.013 1.513 1.00 88.44 96 SER A O 1
ATOM 757 N N . ILE A 1 97 ? 5.918 -3.977 1.451 1.00 88.94 97 ILE A N 1
ATOM 758 C CA . ILE A 1 97 ? 5.755 -5.440 1.485 1.00 88.94 97 ILE A CA 1
ATOM 759 C C . ILE A 1 97 ? 6.284 -6.063 0.190 1.00 88.94 97 ILE A C 1
ATOM 761 O O . ILE A 1 97 ? 7.073 -7.002 0.244 1.00 88.94 97 ILE A O 1
ATOM 765 N N . VAL A 1 98 ? 5.893 -5.524 -0.970 1.00 92.19 98 VAL A N 1
ATOM 766 C CA . VAL A 1 98 ? 6.377 -6.014 -2.271 1.00 92.19 98 VAL A CA 1
ATOM 767 C C . VAL A 1 98 ? 7.880 -5.793 -2.409 1.00 92.19 98 VAL A C 1
ATOM 769 O O . VAL A 1 98 ? 8.587 -6.688 -2.854 1.00 92.19 98 VAL A O 1
ATOM 772 N N . ALA A 1 99 ? 8.389 -4.646 -1.963 1.00 89.88 99 ALA A N 1
ATOM 773 C CA . ALA A 1 99 ? 9.814 -4.353 -1.921 1.00 89.88 99 ALA A CA 1
ATOM 774 C C . ALA A 1 99 ? 10.601 -5.376 -1.087 1.00 89.88 99 ALA A C 1
ATOM 776 O O . ALA A 1 99 ? 11.633 -5.875 -1.532 1.00 89.88 99 ALA A O 1
ATOM 777 N N . ALA A 1 100 ? 10.105 -5.712 0.107 1.00 87.75 100 ALA A N 1
ATOM 778 C CA . ALA A 1 100 ? 10.703 -6.751 0.936 1.00 87.75 100 ALA A CA 1
ATOM 779 C C . ALA A 1 100 ? 10.660 -8.113 0.228 1.00 87.75 100 ALA A C 1
ATOM 781 O O . ALA A 1 100 ? 11.675 -8.799 0.171 1.00 87.75 100 ALA A O 1
ATOM 782 N N . ALA A 1 101 ? 9.524 -8.462 -0.383 1.00 89.88 101 ALA A N 1
ATOM 783 C CA . ALA A 1 101 ? 9.365 -9.716 -1.107 1.00 89.88 101 ALA A CA 1
ATOM 784 C C . ALA A 1 101 ? 10.300 -9.822 -2.323 1.00 89.88 101 ALA A C 1
ATOM 786 O O . ALA A 1 101 ? 10.895 -10.873 -2.513 1.00 89.88 101 ALA A O 1
ATOM 787 N N . LEU A 1 102 ? 10.504 -8.755 -3.102 1.00 89.19 102 LEU A N 1
ATOM 788 C CA . LEU A 1 102 ? 11.485 -8.714 -4.201 1.00 89.19 102 LEU A CA 1
ATOM 789 C C . LEU A 1 102 ? 12.916 -8.985 -3.720 1.00 89.19 102 LEU A C 1
ATOM 791 O O . LEU A 1 102 ? 13.717 -9.572 -4.439 1.00 89.19 102 LEU A O 1
ATOM 795 N N . ASN A 1 103 ? 13.240 -8.607 -2.484 1.00 84.88 103 ASN A N 1
ATOM 796 C CA . ASN A 1 103 ? 14.561 -8.861 -1.918 1.00 84.88 103 ASN A CA 1
ATOM 797 C C . ASN A 1 103 ? 14.757 -10.283 -1.390 1.00 84.88 103 ASN A C 1
ATOM 799 O O . ASN A 1 103 ? 15.901 -10.721 -1.288 1.00 84.88 103 ASN A O 1
ATOM 803 N N . THR A 1 104 ? 13.684 -10.992 -1.031 1.00 84.44 104 THR A N 1
ATOM 804 C CA . THR A 1 104 ? 13.791 -12.257 -0.282 1.00 84.44 104 THR A CA 1
ATOM 805 C C . THR A 1 104 ? 13.139 -13.462 -0.947 1.00 84.44 104 THR A C 1
ATOM 807 O O . THR A 1 104 ? 13.537 -14.589 -0.668 1.00 84.44 104 THR A O 1
ATOM 810 N N . SER A 1 105 ? 12.095 -13.262 -1.749 1.00 85.12 105 SER A N 1
ATOM 811 C CA . SER A 1 105 ? 11.130 -14.324 -2.080 1.00 85.12 105 SER A CA 1
ATOM 812 C C . SER A 1 105 ? 10.604 -14.276 -3.515 1.00 85.12 105 SER A C 1
ATOM 814 O O . SER A 1 105 ? 10.262 -15.316 -4.066 1.00 85.12 105 SER A O 1
ATOM 816 N N . ILE A 1 106 ? 10.528 -13.093 -4.126 1.00 86.12 106 ILE A N 1
ATOM 817 C CA . ILE A 1 106 ? 10.120 -12.900 -5.517 1.00 86.12 106 ILE A CA 1
ATOM 818 C C . ILE A 1 106 ? 11.387 -12.737 -6.349 1.00 86.12 106 ILE A C 1
ATOM 820 O O . ILE A 1 106 ? 12.170 -11.821 -6.122 1.00 86.12 106 ILE A O 1
ATOM 824 N N . SER A 1 107 ? 11.562 -13.608 -7.338 1.00 85.62 107 SER A N 1
ATOM 825 C CA . SER A 1 107 ? 12.628 -13.490 -8.328 1.00 85.62 107 SER A CA 1
ATOM 826 C C . SER A 1 107 ? 12.021 -13.102 -9.669 1.00 85.62 107 SER A C 1
ATOM 828 O O . SER A 1 107 ? 11.081 -13.748 -10.134 1.00 85.62 107 SER A O 1
ATOM 830 N N . LEU A 1 108 ? 12.546 -12.044 -10.282 1.00 89.56 108 LEU A N 1
ATOM 831 C CA . LEU A 1 108 ? 12.252 -11.691 -11.668 1.00 89.56 108 LEU A CA 1
ATOM 832 C C . LEU A 1 108 ? 13.477 -12.041 -12.519 1.00 89.56 108 LEU A C 1
ATOM 834 O O . LEU A 1 108 ? 14.602 -11.983 -12.010 1.00 89.56 108 LEU A O 1
ATOM 838 N N . PRO A 1 109 ? 13.295 -12.394 -13.802 1.00 92.06 109 PRO A N 1
ATOM 839 C CA . PRO A 1 109 ? 14.429 -12.572 -14.694 1.00 92.06 109 PRO A CA 1
ATOM 840 C C . PRO A 1 109 ? 15.198 -11.254 -14.859 1.00 92.06 109 PRO A C 1
ATOM 842 O O . PRO A 1 109 ? 14.707 -10.172 -14.520 1.00 92.06 109 PRO A O 1
ATOM 845 N N . LEU A 1 110 ? 16.418 -11.344 -15.394 1.00 91.81 110 LEU A N 1
ATOM 846 C CA . LEU A 1 110 ? 17.181 -10.154 -15.767 1.00 91.81 110 LEU A CA 1
ATOM 847 C C . LEU A 1 110 ? 16.345 -9.274 -16.701 1.00 91.81 110 LEU A C 1
ATOM 849 O O . LEU A 1 110 ? 15.680 -9.782 -17.608 1.00 91.81 110 LEU A O 1
ATOM 853 N N . ALA A 1 111 ? 16.366 -7.965 -16.453 1.00 94.50 111 ALA A N 1
ATOM 854 C CA . ALA A 1 111 ? 15.648 -7.020 -17.288 1.00 94.50 111 ALA A CA 1
ATOM 855 C C . ALA A 1 111 ? 16.190 -7.082 -18.725 1.00 94.50 111 ALA A C 1
ATOM 857 O O . ALA A 1 111 ? 17.399 -7.020 -18.942 1.00 94.50 111 ALA A O 1
ATOM 858 N N . ALA A 1 112 ? 15.293 -7.190 -19.705 1.00 94.75 112 ALA A N 1
ATOM 859 C CA . ALA A 1 112 ? 15.646 -7.184 -21.125 1.00 94.75 112 ALA A CA 1
ATOM 860 C C . ALA A 1 112 ? 16.272 -5.844 -21.547 1.00 94.75 112 ALA A C 1
ATOM 862 O O . ALA A 1 112 ? 17.254 -5.810 -22.285 1.00 94.75 112 ALA A O 1
ATOM 863 N N . ARG A 1 113 ? 15.720 -4.744 -21.030 1.00 97.12 113 ARG A N 1
ATOM 864 C CA . ARG A 1 113 ? 16.295 -3.401 -21.083 1.00 97.12 113 ARG A CA 1
ATOM 865 C C . ARG A 1 113 ? 16.074 -2.742 -19.735 1.00 97.12 113 ARG A C 1
ATOM 867 O O . ARG A 1 113 ? 14.948 -2.721 -19.227 1.00 97.12 113 ARG A O 1
ATOM 874 N N . ASP A 1 114 ? 17.161 -2.238 -19.174 1.00 95.88 114 ASP A N 1
ATOM 875 C CA . ASP A 1 114 ? 17.186 -1.616 -17.861 1.00 95.88 114 ASP A CA 1
ATOM 876 C C . ASP A 1 114 ? 16.481 -0.253 -17.905 1.00 95.88 114 ASP A C 1
ATOM 878 O O . ASP A 1 114 ? 16.874 0.634 -18.656 1.00 95.88 114 ASP A O 1
ATOM 882 N N . ALA A 1 115 ? 15.436 -0.072 -17.097 1.00 96.56 115 ALA A N 1
ATOM 883 C CA . ALA A 1 115 ? 14.715 1.193 -17.001 1.00 96.56 115 ALA A CA 1
ATOM 884 C C . ALA A 1 115 ? 15.475 2.311 -16.261 1.00 96.56 115 ALA A C 1
ATOM 886 O O . ALA A 1 115 ? 14.949 3.418 -16.139 1.00 96.56 115 ALA A O 1
ATOM 887 N N . ARG A 1 116 ? 16.702 2.066 -15.782 1.00 95.62 116 ARG A N 1
ATOM 888 C CA . ARG A 1 116 ? 17.578 3.077 -15.174 1.00 95.62 116 ARG A CA 1
ATOM 889 C C . ARG A 1 116 ? 17.781 4.284 -16.085 1.00 95.62 116 ARG A C 1
ATOM 891 O O . ARG A 1 116 ? 17.851 5.399 -15.582 1.00 95.62 116 ARG A O 1
ATOM 898 N N . GLU A 1 117 ? 17.823 4.081 -17.403 1.00 95.81 117 GLU A N 1
ATOM 899 C CA . GLU A 1 117 ? 17.947 5.168 -18.390 1.00 95.81 117 GLU A CA 1
ATOM 900 C C . GLU A 1 117 ? 16.738 6.119 -18.418 1.00 95.81 117 GLU A C 1
ATOM 902 O O . GLU A 1 117 ? 16.859 7.239 -18.900 1.00 95.81 117 GLU A O 1
ATOM 907 N N . LEU A 1 118 ? 15.585 5.694 -17.887 1.00 97.06 118 LEU A N 1
ATOM 908 C CA . LEU A 1 118 ? 14.380 6.519 -17.788 1.00 97.06 118 LEU A CA 1
ATOM 909 C C . LEU A 1 118 ? 14.310 7.295 -16.470 1.00 97.06 118 LEU A C 1
ATOM 911 O O . LEU A 1 118 ? 13.403 8.105 -16.295 1.00 97.06 118 LEU A O 1
ATOM 915 N N . LEU A 1 119 ? 15.196 7.024 -15.508 1.00 97.00 119 LEU A N 1
ATOM 916 C CA . LEU A 1 119 ? 15.154 7.656 -14.193 1.00 97.00 119 LEU A CA 1
ATOM 917 C C . LEU A 1 119 ? 15.644 9.104 -14.270 1.00 97.00 119 LEU A C 1
ATOM 919 O O . LEU A 1 119 ? 16.675 9.399 -14.868 1.00 97.00 119 LEU A O 1
ATOM 923 N N . SER A 1 120 ? 14.942 10.008 -13.586 1.00 97.00 120 SER A N 1
ATOM 924 C CA . SER A 1 120 ? 15.414 11.382 -13.423 1.00 97.00 120 SER A CA 1
ATOM 925 C C . SER A 1 120 ? 16.712 11.437 -12.605 1.00 97.00 120 SER A C 1
ATOM 927 O O . SER A 1 120 ? 17.001 10.548 -11.797 1.00 97.00 120 SER A O 1
ATOM 929 N N . ALA A 1 121 ? 17.451 12.545 -12.706 1.00 96.44 121 ALA A N 1
ATOM 930 C CA . ALA A 1 121 ? 18.652 12.769 -11.894 1.00 96.44 121 ALA A CA 1
ATOM 931 C C . ALA A 1 121 ? 18.386 12.628 -10.379 1.00 96.44 121 ALA A C 1
ATOM 933 O O . ALA A 1 121 ? 19.185 12.041 -9.652 1.00 96.44 121 ALA A O 1
ATOM 934 N N . SER A 1 122 ? 17.231 13.101 -9.896 1.00 95.44 122 SER A N 1
ATOM 935 C CA . SER A 1 122 ? 16.848 12.975 -8.483 1.00 95.44 122 SER A CA 1
ATOM 936 C C . SER A 1 122 ? 16.437 11.555 -8.083 1.00 95.44 122 SER A C 1
ATOM 938 O O . SER A 1 122 ? 16.527 11.188 -6.911 1.00 95.44 122 SER A O 1
ATOM 940 N N . ALA A 1 123 ? 15.963 10.734 -9.022 1.00 95.50 123 ALA A N 1
ATOM 941 C CA . ALA A 1 123 ? 15.737 9.314 -8.784 1.00 95.50 123 ALA A CA 1
ATOM 942 C C . ALA A 1 123 ? 17.067 8.546 -8.725 1.00 95.50 123 ALA A C 1
ATOM 944 O O . ALA A 1 123 ? 17.253 7.757 -7.801 1.00 95.50 123 ALA A O 1
ATOM 945 N N . LEU A 1 124 ? 18.011 8.840 -9.626 1.00 95.38 124 LEU A N 1
ATOM 946 C CA . LEU A 1 124 ? 19.349 8.236 -9.642 1.00 95.38 124 LEU A CA 1
ATOM 947 C C . LEU A 1 124 ? 20.132 8.519 -8.350 1.00 95.38 124 LEU A C 1
ATOM 949 O O . LEU A 1 124 ? 20.622 7.583 -7.725 1.00 95.38 124 LEU A O 1
ATOM 953 N N . GLN A 1 125 ? 20.132 9.767 -7.871 1.00 94.69 125 GLN A N 1
ATOM 954 C CA . GLN A 1 125 ? 20.771 10.137 -6.596 1.00 94.69 125 GLN A CA 1
ATOM 955 C C . GLN A 1 125 ? 20.213 9.371 -5.386 1.00 94.69 125 GLN A C 1
ATOM 957 O O . GLN A 1 125 ? 20.926 9.128 -4.417 1.00 94.69 125 GLN A O 1
ATOM 962 N N . ARG A 1 126 ? 18.927 8.991 -5.415 1.00 93.75 126 ARG A N 1
ATOM 963 C CA . ARG A 1 126 ? 18.312 8.163 -4.363 1.00 93.75 126 ARG A CA 1
ATOM 964 C C . ARG A 1 126 ? 18.607 6.677 -4.540 1.00 93.75 126 ARG A C 1
ATOM 966 O O . ARG A 1 126 ? 18.584 5.950 -3.553 1.00 93.75 126 ARG A O 1
ATOM 973 N N . LEU A 1 127 ? 18.832 6.226 -5.772 1.00 91.88 127 LEU A N 1
ATOM 974 C CA . LEU A 1 127 ? 19.129 4.833 -6.086 1.00 91.88 127 LEU A CA 1
ATOM 975 C C . LEU A 1 127 ? 20.549 4.448 -5.655 1.00 91.88 127 LEU A C 1
ATOM 977 O O . LEU A 1 127 ? 20.729 3.395 -5.050 1.00 91.88 127 LEU A O 1
ATOM 981 N N . GLU A 1 128 ? 21.538 5.305 -5.911 1.00 89.25 128 GLU A N 1
ATOM 982 C CA . GLU A 1 128 ? 22.957 5.005 -5.665 1.00 89.25 128 GLU A CA 1
ATOM 983 C C . GLU A 1 128 ? 23.255 4.530 -4.225 1.00 89.25 128 GLU A C 1
ATOM 985 O O . GLU A 1 128 ? 23.888 3.482 -4.071 1.00 89.25 128 GLU A O 1
ATOM 990 N N . PRO A 1 129 ? 22.759 5.183 -3.150 1.00 88.38 129 PRO A N 1
ATOM 991 C CA . PRO A 1 129 ? 22.989 4.701 -1.788 1.00 88.38 129 PRO A CA 1
ATOM 992 C C . PRO A 1 129 ? 22.302 3.363 -1.490 1.00 88.38 129 PRO A C 1
ATOM 994 O O . PRO A 1 129 ? 22.816 2.581 -0.692 1.00 88.38 129 PRO A O 1
ATOM 997 N N . LEU A 1 130 ? 21.151 3.077 -2.112 1.00 84.94 130 LEU A N 1
ATOM 998 C CA . LEU A 1 130 ? 20.430 1.808 -1.930 1.00 84.94 130 LEU A CA 1
ATOM 999 C C . LEU A 1 130 ? 21.206 0.644 -2.549 1.00 84.94 130 LEU A C 1
ATOM 1001 O O . LEU A 1 130 ? 21.275 -0.442 -1.968 1.00 84.94 130 LEU A O 1
ATOM 1005 N N . GLU A 1 131 ? 21.829 0.888 -3.700 1.00 81.88 131 GLU A N 1
ATOM 1006 C CA . GLU A 1 131 ? 22.702 -0.081 -4.355 1.00 81.88 131 GLU A CA 1
ATOM 1007 C C . GLU A 1 131 ? 23.984 -0.309 -3.535 1.00 81.88 131 GLU A C 1
ATOM 1009 O O . GLU A 1 131 ? 24.429 -1.444 -3.381 1.00 81.88 131 GLU A O 1
ATOM 1014 N N . GLN A 1 132 ? 24.536 0.734 -2.913 1.00 79.50 132 GLN A N 1
ATOM 1015 C CA . GLN A 1 132 ? 25.759 0.631 -2.107 1.00 79.50 132 GLN A CA 1
ATOM 1016 C C . GLN A 1 132 ? 25.541 0.001 -0.718 1.00 79.50 132 GLN A C 1
ATOM 1018 O O . GLN A 1 132 ? 26.375 -0.777 -0.260 1.00 79.50 132 GLN A O 1
ATOM 1023 N N . ALA A 1 133 ? 24.428 0.301 -0.039 1.00 71.81 133 ALA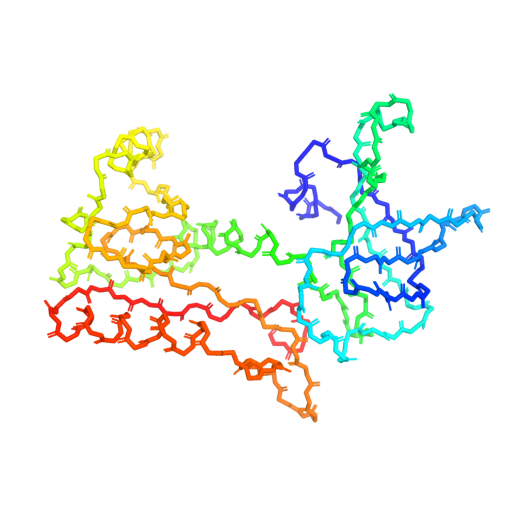 A N 1
ATOM 1024 C CA . ALA A 1 133 ? 24.185 -0.118 1.348 1.00 71.81 133 ALA A CA 1
ATOM 1025 C C . ALA A 1 133 ? 23.629 -1.548 1.495 1.00 71.81 133 ALA A C 1
ATOM 1027 O O . ALA A 1 133 ? 23.627 -2.096 2.594 1.00 71.81 133 ALA A O 1
ATOM 1028 N N . SER A 1 134 ? 23.113 -2.149 0.418 1.00 55.94 134 SER A N 1
ATOM 1029 C CA . SER A 1 134 ? 22.364 -3.419 0.463 1.00 55.94 134 SER A CA 1
ATOM 1030 C C . SER A 1 134 ? 22.885 -4.467 -0.521 1.00 55.94 134 SER A C 1
ATOM 1032 O O . SER A 1 134 ? 22.085 -5.162 -1.146 1.00 55.94 134 SER A O 1
ATOM 1034 N N . GLY A 1 135 ? 24.203 -4.538 -0.747 1.00 58.78 135 GLY A N 1
ATOM 1035 C CA . GLY A 1 135 ? 24.773 -5.445 -1.754 1.00 58.78 135 GLY A CA 1
ATOM 1036 C C . GLY A 1 135 ? 24.114 -5.308 -3.139 1.00 58.78 135 GLY A C 1
ATOM 1037 O O . GLY A 1 135 ? 24.007 -6.293 -3.864 1.00 58.78 135 GLY A O 1
ATOM 1038 N N . GLY A 1 136 ? 23.603 -4.119 -3.482 1.00 54.75 136 GLY A N 1
ATOM 1039 C CA . GLY A 1 136 ? 22.967 -3.832 -4.769 1.00 54.75 136 GLY A CA 1
ATOM 1040 C C . GLY A 1 136 ? 21.459 -4.086 -4.888 1.00 54.75 136 GLY A C 1
ATOM 1041 O O . GLY A 1 136 ? 20.956 -4.014 -6.005 1.00 54.75 136 GLY A O 1
ATOM 1042 N N . MET A 1 137 ? 20.719 -4.436 -3.824 1.00 57.53 137 MET A N 1
ATOM 1043 C CA . MET A 1 137 ? 19.382 -5.048 -4.004 1.00 57.53 137 MET A CA 1
ATOM 1044 C C . MET A 1 137 ? 18.154 -4.216 -3.594 1.00 57.53 137 MET A C 1
ATOM 1046 O O . MET A 1 137 ? 17.051 -4.582 -3.987 1.00 57.53 137 MET A O 1
ATOM 1050 N N . GLY A 1 138 ? 18.283 -3.099 -2.872 1.00 73.00 138 GLY A N 1
ATOM 1051 C CA . GLY A 1 138 ? 17.117 -2.346 -2.380 1.00 73.00 138 GLY A CA 1
ATOM 1052 C C . GLY A 1 138 ? 16.273 -1.692 -3.496 1.00 73.00 138 GLY A C 1
ATOM 1053 O O . GLY A 1 138 ? 16.823 -0.914 -4.272 1.00 73.00 138 GLY A O 1
ATOM 1054 N N . PRO A 1 139 ? 14.948 -1.935 -3.588 1.00 85.81 139 PRO A N 1
ATOM 1055 C CA . PRO A 1 139 ? 14.098 -1.273 -4.578 1.00 85.81 139 PRO A CA 1
ATOM 1056 C C . PRO A 1 139 ? 13.936 0.221 -4.271 1.00 85.81 139 PRO A C 1
ATOM 1058 O O . PRO A 1 139 ? 13.689 0.619 -3.130 1.00 85.81 139 PRO A O 1
ATOM 1061 N N . LEU A 1 140 ? 14.002 1.051 -5.310 1.00 91.62 140 LEU A N 1
ATOM 1062 C CA . LEU A 1 140 ? 13.703 2.476 -5.221 1.00 91.62 140 LEU A CA 1
ATOM 1063 C C . LEU A 1 140 ? 12.186 2.674 -5.253 1.00 91.62 140 LEU A C 1
ATOM 1065 O O . LEU A 1 140 ? 11.536 2.316 -6.230 1.00 91.62 140 LEU A O 1
ATOM 1069 N N . SER A 1 141 ? 11.623 3.272 -4.204 1.00 92.94 141 SER A N 1
ATOM 1070 C CA . SER A 1 141 ? 10.195 3.607 -4.163 1.00 92.94 141 SER A CA 1
ATOM 1071 C C . SER A 1 141 ? 9.878 4.881 -4.940 1.00 92.94 141 SER A C 1
ATOM 1073 O O . SER A 1 141 ? 10.620 5.870 -4.867 1.00 92.94 141 SER A O 1
ATOM 1075 N N . GLU A 1 142 ? 8.747 4.848 -5.645 1.00 93.62 142 GLU A N 1
ATOM 1076 C CA . GLU A 1 142 ? 8.185 5.964 -6.402 1.00 93.62 142 GLU A CA 1
ATOM 1077 C C . GLU A 1 142 ? 9.241 6.675 -7.284 1.00 93.62 142 GLU A C 1
ATOM 1079 O O . GLU A 1 142 ? 9.506 7.877 -7.113 1.00 93.62 142 GLU A O 1
ATOM 1084 N N . PRO A 1 143 ? 9.927 5.948 -8.192 1.00 95.38 143 PRO A N 1
ATOM 1085 C CA . PRO A 1 143 ? 10.903 6.543 -9.097 1.00 95.38 143 PRO A CA 1
ATOM 1086 C C . PRO A 1 143 ? 10.254 7.635 -9.952 1.00 95.38 143 PRO A C 1
ATOM 1088 O O . PRO A 1 143 ? 9.214 7.431 -10.577 1.00 95.38 143 PRO A O 1
ATOM 1091 N N . VAL A 1 144 ? 10.887 8.806 -9.989 1.00 96.25 144 VAL A N 1
ATOM 1092 C CA . VAL A 1 144 ? 10.519 9.854 -10.945 1.00 96.25 144 VAL A CA 1
ATOM 1093 C C . VAL A 1 144 ? 11.207 9.519 -12.259 1.00 96.25 144 VAL A C 1
ATOM 1095 O O . VAL A 1 144 ? 12.420 9.314 -12.275 1.00 96.25 144 VAL A O 1
ATOM 1098 N N . LEU A 1 145 ? 10.425 9.449 -13.331 1.00 96.31 145 LEU A N 1
ATOM 1099 C CA . LEU A 1 145 ? 10.923 9.189 -14.673 1.00 96.31 145 LEU A CA 1
ATOM 1100 C C . LEU A 1 145 ? 11.086 10.509 -15.430 1.00 96.31 145 LEU A C 1
ATOM 1102 O O . LEU A 1 145 ? 10.260 11.410 -15.270 1.00 96.31 145 LEU A O 1
ATOM 1106 N N . ASP A 1 146 ? 12.143 10.635 -16.225 1.00 94.69 146 ASP A N 1
ATOM 1107 C CA . ASP A 1 146 ? 12.371 11.821 -17.045 1.00 94.69 146 ASP A CA 1
ATOM 1108 C C . ASP A 1 146 ? 11.468 11.806 -18.286 1.00 94.69 146 ASP A C 1
ATOM 1110 O O . ASP A 1 146 ? 11.280 10.774 -18.929 1.00 94.69 146 ASP A O 1
ATOM 1114 N N . GLY A 1 147 ? 10.844 12.943 -18.591 1.00 91.12 147 GLY A N 1
ATOM 1115 C CA . GLY A 1 147 ? 9.948 13.090 -19.745 1.00 91.12 147 GLY A CA 1
ATOM 1116 C C . GLY A 1 147 ? 8.651 12.261 -19.724 1.00 91.12 147 GLY A C 1
ATOM 1117 O O . GLY A 1 147 ? 7.891 12.321 -20.690 1.00 91.12 147 GLY A O 1
ATOM 1118 N N . LEU A 1 148 ? 8.353 11.518 -18.651 1.00 92.06 148 LEU A N 1
ATOM 1119 C CA . LEU A 1 148 ? 7.163 10.665 -18.546 1.00 92.06 148 LEU A CA 1
ATOM 1120 C C . LEU A 1 148 ? 6.216 11.143 -17.440 1.00 92.06 148 LEU A C 1
ATOM 1122 O O . LEU A 1 148 ? 6.622 11.538 -16.351 1.00 92.06 148 LEU A O 1
ATOM 1126 N N . SER A 1 149 ? 4.913 11.079 -17.717 1.00 89.75 149 SER A N 1
ATOM 1127 C CA . SER A 1 149 ? 3.862 11.542 -16.796 1.00 89.75 149 SER A CA 1
ATOM 1128 C C . SER A 1 149 ? 3.445 10.496 -15.758 1.00 89.75 149 SER A C 1
ATOM 1130 O O . SER A 1 149 ? 2.708 10.809 -14.818 1.00 89.75 149 SER A O 1
ATOM 1132 N N . ILE A 1 150 ? 3.897 9.252 -15.918 1.00 92.19 150 ILE A N 1
ATOM 1133 C CA . ILE A 1 150 ? 3.631 8.172 -14.971 1.00 92.19 150 ILE A CA 1
ATOM 1134 C C . ILE A 1 150 ? 4.707 8.081 -13.903 1.00 92.19 150 ILE A C 1
ATOM 1136 O O . ILE A 1 150 ? 5.868 8.428 -14.106 1.00 92.19 150 ILE A O 1
ATOM 1140 N N . ARG A 1 151 ? 4.295 7.551 -12.757 1.00 93.50 151 ARG A N 1
ATOM 1141 C CA . ARG A 1 151 ? 5.175 7.230 -11.644 1.00 93.50 151 ARG A CA 1
ATOM 1142 C C . ARG A 1 151 ? 4.885 5.794 -11.216 1.00 93.50 151 ARG A C 1
ATOM 1144 O O . ARG A 1 151 ? 3.870 5.595 -10.547 1.00 93.50 151 ARG A O 1
ATOM 1151 N N . PRO A 1 152 ? 5.713 4.824 -11.642 1.00 95.56 152 PRO A N 1
ATOM 1152 C CA . PRO A 1 152 ? 5.651 3.463 -11.129 1.00 95.56 152 PRO A CA 1
ATOM 1153 C C . PRO A 1 152 ? 5.857 3.445 -9.615 1.00 95.56 152 PRO A C 1
ATOM 1155 O O . PRO A 1 152 ? 6.444 4.368 -9.044 1.00 95.56 152 PRO A O 1
ATOM 1158 N N . ASP A 1 153 ? 5.397 2.385 -8.964 1.00 96.19 153 ASP A N 1
ATOM 1159 C CA . ASP A 1 153 ? 5.506 2.240 -7.514 1.00 96.19 153 ASP A CA 1
ATOM 1160 C C . ASP A 1 153 ? 6.933 1.908 -7.074 1.00 96.19 153 ASP A C 1
ATOM 1162 O O . ASP A 1 153 ? 7.390 2.405 -6.042 1.00 96.19 153 ASP A O 1
ATOM 1166 N N . LEU A 1 154 ? 7.644 1.088 -7.852 1.00 96.06 154 LEU A N 1
ATOM 1167 C CA . LEU A 1 154 ? 9.008 0.663 -7.557 1.00 96.06 154 LEU A CA 1
ATOM 1168 C C . LEU A 1 154 ? 9.869 0.628 -8.827 1.00 96.06 154 LEU A C 1
ATOM 1170 O O . LEU A 1 154 ? 9.395 0.297 -9.914 1.00 96.06 154 LEU A O 1
ATOM 1174 N N . TYR A 1 155 ? 11.159 0.898 -8.659 1.00 96.00 155 TYR A N 1
ATOM 1175 C CA . TYR A 1 155 ? 12.215 0.444 -9.558 1.00 96.00 155 TYR A CA 1
ATOM 1176 C C . TYR A 1 155 ? 13.044 -0.630 -8.847 1.00 96.00 155 TYR A C 1
ATOM 1178 O O . TYR A 1 155 ? 13.435 -0.443 -7.692 1.00 96.00 155 TYR A O 1
ATOM 1186 N N . TRP A 1 156 ? 13.328 -1.746 -9.521 1.00 93.88 156 TRP A N 1
ATOM 1187 C CA . TRP A 1 156 ? 14.140 -2.830 -8.961 1.00 93.88 156 TRP A CA 1
ATOM 1188 C C . TRP A 1 156 ? 14.895 -3.592 -10.052 1.00 93.88 156 TRP A C 1
ATOM 1190 O O . TRP A 1 156 ? 14.273 -4.212 -10.910 1.00 93.88 156 TRP A O 1
ATOM 1200 N N . LYS A 1 157 ? 16.235 -3.563 -10.018 1.00 92.19 157 LYS A N 1
ATOM 1201 C CA . LYS A 1 157 ? 17.118 -4.297 -10.952 1.00 92.19 157 LYS A CA 1
ATOM 1202 C C . LYS A 1 157 ? 16.715 -4.149 -12.430 1.00 92.19 157 LYS A C 1
ATOM 1204 O O . LYS A 1 157 ? 16.569 -5.134 -13.150 1.00 92.19 157 LYS A O 1
ATOM 1209 N N . GLY A 1 158 ? 16.464 -2.913 -12.851 1.00 94.81 158 GLY A N 1
ATOM 1210 C CA . GLY A 1 158 ? 16.046 -2.579 -14.211 1.00 94.81 158 GLY A CA 1
ATOM 1211 C C . GLY A 1 158 ? 14.557 -2.715 -14.516 1.00 94.81 158 GLY A C 1
ATOM 1212 O O . GLY A 1 158 ? 14.132 -2.302 -15.593 1.00 94.81 158 GLY A O 1
ATOM 1213 N N . TRP A 1 159 ? 13.749 -3.221 -13.583 1.00 96.94 159 TRP A N 1
ATOM 1214 C CA . TRP A 1 159 ? 12.298 -3.307 -13.733 1.00 96.94 159 TRP A CA 1
ATOM 1215 C C . TRP A 1 159 ? 11.595 -2.052 -13.224 1.00 96.94 159 TRP A C 1
ATOM 1217 O O . TRP A 1 159 ? 11.868 -1.601 -12.111 1.00 96.94 159 TRP A O 1
ATOM 1227 N N . LEU A 1 160 ? 10.615 -1.556 -13.984 1.00 97.62 160 LEU A N 1
ATOM 1228 C CA . LEU A 1 160 ? 9.567 -0.672 -13.460 1.00 97.62 160 LEU A CA 1
ATOM 1229 C C . LEU A 1 160 ? 8.383 -1.514 -12.998 1.00 97.62 160 LEU A C 1
ATOM 1231 O O . LEU A 1 160 ? 7.829 -2.299 -13.767 1.00 97.62 160 LEU A O 1
ATOM 1235 N N . ILE A 1 161 ? 7.982 -1.356 -11.745 1.00 96.94 161 ILE A N 1
ATOM 1236 C CA . ILE A 1 161 ? 6.963 -2.201 -11.132 1.00 96.94 161 ILE A CA 1
ATOM 1237 C C . ILE A 1 161 ? 5.825 -1.322 -10.629 1.00 96.94 161 ILE A C 1
ATOM 1239 O O . ILE A 1 161 ? 6.033 -0.409 -9.831 1.00 96.94 161 ILE A O 1
ATOM 1243 N N . GLU A 1 162 ? 4.613 -1.625 -11.078 1.00 96.56 162 GLU A N 1
ATOM 1244 C CA . GLU A 1 162 ? 3.381 -1.096 -10.499 1.00 96.56 162 GLU A CA 1
ATOM 1245 C C . GLU A 1 162 ? 2.833 -2.098 -9.481 1.00 96.56 162 GLU A C 1
ATOM 1247 O O . GLU A 1 162 ? 2.715 -3.289 -9.767 1.00 96.56 162 GLU A O 1
ATOM 1252 N N . VAL A 1 163 ? 2.446 -1.625 -8.303 1.00 94.75 163 VAL A N 1
ATOM 1253 C CA . VAL A 1 163 ? 1.931 -2.449 -7.213 1.00 94.75 163 VAL A CA 1
ATOM 1254 C C . VAL A 1 163 ? 0.452 -2.154 -7.003 1.00 94.75 163 VAL A C 1
ATOM 1256 O O . VAL A 1 163 ? 0.035 -1.018 -6.785 1.00 94.75 163 VAL A O 1
ATOM 1259 N N . LYS A 1 164 ? -0.378 -3.199 -7.039 1.00 93.38 164 LYS A N 1
ATOM 1260 C CA . LYS A 1 164 ? -1.817 -3.117 -6.774 1.00 93.38 164 LYS A CA 1
ATOM 1261 C C . LYS A 1 164 ? -2.158 -3.884 -5.512 1.00 93.38 164 LYS A C 1
ATOM 1263 O O . LYS A 1 164 ? -2.002 -5.098 -5.467 1.00 93.38 164 LYS A O 1
ATOM 1268 N N . ASN A 1 165 ? -2.654 -3.178 -4.495 1.00 92.88 165 ASN A N 1
ATOM 1269 C CA . ASN A 1 165 ? -3.251 -3.833 -3.337 1.00 92.88 165 ASN A CA 1
ATOM 1270 C C . ASN A 1 165 ? -4.631 -4.382 -3.718 1.00 92.88 165 ASN A C 1
ATOM 1272 O O . ASN A 1 165 ? -5.506 -3.613 -4.125 1.00 92.88 165 ASN A O 1
ATOM 1276 N N . VAL A 1 166 ? -4.826 -5.691 -3.577 1.00 94.06 166 VAL A N 1
ATOM 1277 C CA . VAL A 1 166 ? -6.055 -6.377 -3.976 1.00 94.06 166 VAL A CA 1
ATOM 1278 C C . VAL A 1 166 ? -6.790 -6.873 -2.738 1.00 94.06 166 VAL A C 1
ATOM 1280 O O . VAL A 1 166 ? -6.386 -7.830 -2.080 1.00 94.06 166 VAL A O 1
ATOM 1283 N N . THR A 1 167 ? -7.887 -6.188 -2.416 1.00 93.31 167 THR A N 1
ATOM 1284 C CA . THR A 1 167 ? -8.733 -6.480 -1.249 1.00 93.31 167 THR A CA 1
ATOM 1285 C C . THR A 1 167 ? -10.220 -6.500 -1.587 1.00 93.31 167 THR A C 1
ATOM 1287 O O . THR A 1 167 ? -11.047 -6.487 -0.671 1.00 93.31 167 THR A O 1
ATOM 1290 N N . GLN A 1 168 ? -10.613 -6.548 -2.859 1.00 92.38 168 GLN A N 1
ATOM 1291 C CA . GLN A 1 168 ? -12.008 -6.793 -3.228 1.00 92.38 168 GLN A CA 1
ATOM 1292 C C . GLN A 1 168 ? -12.240 -8.300 -3.348 1.00 92.38 168 GLN A C 1
ATOM 1294 O O . GLN A 1 168 ? -11.447 -8.997 -3.975 1.00 92.38 168 GLN A O 1
ATOM 1299 N N . LEU A 1 169 ? -13.281 -8.786 -2.675 1.00 92.31 169 LEU A N 1
ATOM 1300 C CA . LEU A 1 169 ? -13.793 -10.149 -2.792 1.00 92.31 169 LEU A CA 1
ATOM 1301 C C . LEU A 1 169 ? -15.245 -10.030 -3.237 1.00 92.31 169 LEU A C 1
ATOM 1303 O O . LEU A 1 169 ? -16.037 -9.360 -2.572 1.00 92.31 169 LEU A O 1
ATOM 1307 N N . GLU A 1 170 ? -15.561 -10.622 -4.374 1.00 90.62 170 GLU A N 1
ATOM 1308 C CA . GLU A 1 170 ? -16.920 -10.728 -4.894 1.00 90.62 170 GLU A CA 1
ATOM 1309 C C . GLU A 1 170 ? -17.116 -12.169 -5.342 1.00 90.62 170 GLU A C 1
ATOM 1311 O O . GLU A 1 170 ? -16.281 -12.704 -6.071 1.00 90.62 170 GLU A O 1
ATOM 1316 N N . ASP A 1 171 ? -18.164 -12.801 -4.819 1.00 87.25 171 ASP A N 1
ATOM 1317 C CA . ASP A 1 171 ? -18.362 -14.247 -4.893 1.00 87.25 171 ASP A CA 1
ATOM 1318 C C . ASP A 1 171 ? -17.096 -15.000 -4.436 1.00 87.25 171 ASP A C 1
ATOM 1320 O O . ASP A 1 171 ? -16.616 -14.782 -3.319 1.00 87.25 171 ASP A O 1
ATOM 1324 N N . ASP A 1 172 ? -16.527 -15.832 -5.308 1.00 86.75 172 ASP A N 1
ATOM 1325 C CA . ASP A 1 172 ? -15.300 -16.595 -5.064 1.00 86.75 172 ASP A CA 1
ATOM 1326 C C . ASP A 1 172 ? -14.050 -15.957 -5.705 1.00 86.75 172 ASP A C 1
ATOM 1328 O O . ASP A 1 172 ? -12.991 -16.583 -5.776 1.00 86.75 172 ASP A O 1
ATOM 1332 N N . TRP A 1 173 ? -14.141 -14.704 -6.168 1.00 90.81 173 TRP A N 1
ATOM 1333 C CA . TRP A 1 173 ? -13.063 -14.026 -6.892 1.00 90.81 173 TRP A CA 1
ATOM 1334 C C . TRP A 1 173 ? -12.435 -12.885 -6.097 1.00 90.81 173 TRP A C 1
ATOM 1336 O O . TRP A 1 173 ? -13.099 -11.953 -5.633 1.00 90.81 173 TRP A O 1
ATOM 1346 N N . ILE A 1 174 ? -11.104 -12.915 -6.019 1.00 92.06 174 ILE A N 1
ATOM 1347 C CA . ILE A 1 174 ? -10.297 -11.785 -5.563 1.00 92.06 174 ILE A CA 1
ATOM 1348 C C . ILE A 1 174 ? -9.934 -10.948 -6.787 1.00 92.06 174 ILE A C 1
ATOM 1350 O O . ILE A 1 174 ? -9.281 -11.442 -7.703 1.00 92.06 174 ILE A O 1
ATOM 1354 N N . GLN A 1 175 ? -10.354 -9.684 -6.814 1.00 90.38 175 GLN A N 1
ATOM 1355 C CA . GLN A 1 175 ? -10.310 -8.887 -8.043 1.00 90.38 175 GLN A CA 1
ATOM 1356 C C . GLN A 1 175 ? -9.780 -7.465 -7.856 1.00 90.38 175 GLN A C 1
ATOM 1358 O O . GLN A 1 175 ? -9.870 -6.858 -6.787 1.00 90.38 175 GLN A O 1
ATOM 1363 N N . PHE A 1 176 ? -9.247 -6.924 -8.951 1.00 88.25 176 PHE A N 1
ATOM 1364 C CA . PHE A 1 176 ? -8.805 -5.544 -9.094 1.00 88.25 176 PHE A CA 1
ATOM 1365 C C . PHE A 1 176 ? -9.217 -5.012 -10.482 1.00 88.25 176 PHE A C 1
ATOM 1367 O O . PHE A 1 176 ? -9.084 -5.749 -11.458 1.00 88.25 176 PHE A O 1
ATOM 1374 N N . PRO A 1 177 ? -9.609 -3.731 -10.623 1.00 83.62 177 PRO A N 1
ATOM 1375 C CA . PRO A 1 177 ? -9.836 -2.751 -9.561 1.00 83.62 177 PRO A CA 1
ATOM 1376 C C . PRO A 1 177 ? -11.221 -2.912 -8.917 1.00 83.62 177 PRO A C 1
ATOM 1378 O O . PRO A 1 177 ? -12.123 -3.499 -9.498 1.00 83.62 177 PRO A O 1
ATOM 1381 N N . ASP A 1 178 ? -11.419 -2.327 -7.737 1.00 75.19 178 ASP A N 1
ATOM 1382 C CA . ASP A 1 178 ? -12.711 -2.331 -7.032 1.00 75.19 178 ASP A CA 1
ATOM 1383 C C . ASP A 1 178 ? -13.652 -1.181 -7.458 1.00 75.19 178 ASP A C 1
ATOM 1385 O O . ASP A 1 178 ? -14.779 -1.059 -6.972 1.00 75.19 178 ASP A O 1
ATOM 1389 N N . ALA A 1 179 ? -13.179 -0.322 -8.367 1.00 76.56 179 ALA A N 1
ATOM 1390 C CA . ALA A 1 179 ? -13.932 0.710 -9.069 1.00 76.56 179 ALA A CA 1
ATOM 1391 C C . ALA A 1 179 ? -13.188 1.144 -10.347 1.00 76.56 179 ALA A C 1
ATOM 1393 O O . ALA A 1 179 ? -11.961 1.059 -10.434 1.00 76.56 179 ALA A O 1
ATOM 1394 N N . VAL A 1 180 ? -13.917 1.680 -11.333 1.00 82.31 180 VAL A N 1
ATOM 1395 C CA . VAL A 1 180 ? -13.317 2.223 -12.565 1.00 82.31 180 VAL A CA 1
ATOM 1396 C C . VAL A 1 180 ? -12.310 3.331 -12.230 1.00 82.31 180 VAL A C 1
ATOM 1398 O O . VAL A 1 180 ? -12.649 4.320 -11.581 1.00 82.31 180 VAL A O 1
ATOM 1401 N N . SER A 1 181 ? -11.074 3.197 -12.724 1.00 82.94 181 SER A N 1
ATOM 1402 C CA . SER A 1 181 ? -9.996 4.169 -12.507 1.00 82.94 181 SER A CA 1
ATOM 1403 C C . SER A 1 181 ? -9.313 4.558 -13.817 1.00 82.94 181 SER A C 1
ATOM 1405 O O . SER A 1 181 ? -8.4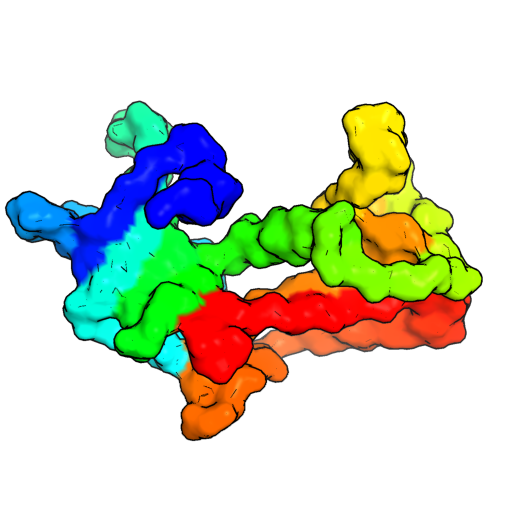91 3.817 -14.359 1.00 82.94 181 SER A O 1
ATOM 1407 N N . LYS A 1 182 ? -9.610 5.771 -14.309 1.00 87.12 182 LYS A N 1
ATOM 1408 C CA . LYS A 1 182 ? -8.947 6.348 -15.496 1.00 87.12 182 LYS A CA 1
ATOM 1409 C C . LYS A 1 182 ? -7.433 6.479 -15.298 1.00 87.12 182 LYS A C 1
ATOM 1411 O O . LYS A 1 182 ? -6.674 6.235 -16.228 1.00 87.12 182 LYS A O 1
ATOM 1416 N N . ARG A 1 183 ? -6.998 6.815 -14.077 1.00 85.69 183 ARG A N 1
ATOM 1417 C CA . ARG A 1 183 ? -5.578 6.929 -13.719 1.00 85.69 183 ARG A CA 1
ATOM 1418 C C . ARG A 1 183 ? -4.863 5.583 -13.809 1.00 85.69 183 ARG A C 1
ATOM 1420 O O . ARG A 1 183 ? -3.807 5.511 -14.424 1.00 85.69 183 ARG A O 1
ATOM 1427 N N . ALA A 1 184 ? -5.450 4.523 -13.247 1.00 85.69 184 ALA A N 1
ATOM 1428 C CA . ALA A 1 184 ? -4.861 3.188 -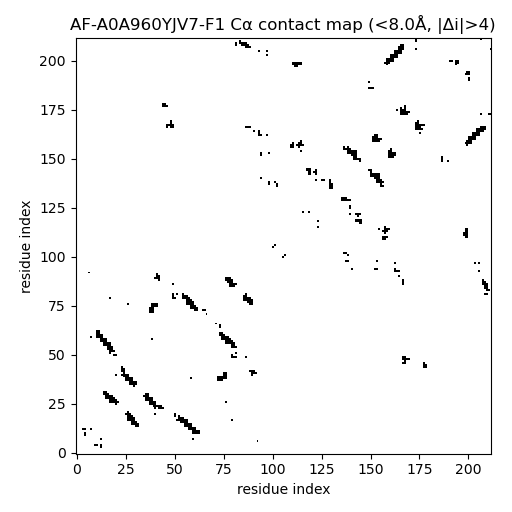13.334 1.00 85.69 184 ALA A CA 1
ATOM 1429 C C . ALA A 1 184 ? -4.775 2.719 -14.794 1.00 85.69 184 ALA A C 1
ATOM 1431 O O . ALA A 1 184 ? -3.732 2.237 -15.218 1.00 85.69 184 ALA A O 1
ATOM 1432 N N . ALA A 1 185 ? -5.829 2.938 -15.588 1.00 90.06 185 ALA A N 1
ATOM 1433 C CA . ALA A 1 185 ? -5.815 2.609 -17.012 1.00 90.06 185 ALA A CA 1
ATOM 1434 C C . ALA A 1 185 ? -4.727 3.377 -17.787 1.00 90.06 185 ALA A C 1
ATOM 1436 O O . ALA A 1 185 ? -4.058 2.794 -18.636 1.00 90.06 185 ALA A O 1
ATOM 1437 N N . HIS A 1 186 ? -4.523 4.663 -17.486 1.00 90.81 186 HIS A N 1
ATOM 1438 C CA . HIS A 1 186 ? -3.439 5.459 -18.064 1.00 90.81 186 HIS A CA 1
ATOM 1439 C C . HIS A 1 186 ? -2.059 4.884 -17.712 1.00 90.81 186 HIS A C 1
ATOM 1441 O O . HIS A 1 186 ? -1.261 4.644 -18.610 1.00 90.81 186 HIS A O 1
ATOM 1447 N N . HIS A 1 187 ? -1.810 4.573 -16.433 1.00 91.88 187 HIS A N 1
ATOM 1448 C CA . HIS A 1 187 ? -0.559 3.937 -16.002 1.00 91.88 187 HIS A CA 1
ATOM 1449 C C . HIS A 1 187 ? -0.285 2.633 -16.770 1.00 91.88 187 HIS A C 1
ATOM 1451 O O . HIS A 1 187 ? 0.822 2.429 -17.258 1.00 91.88 187 HIS A O 1
ATOM 1457 N N . MET A 1 188 ? -1.297 1.774 -16.939 1.00 94.06 188 MET A N 1
ATOM 1458 C CA . MET A 1 188 ? -1.138 0.506 -17.666 1.00 94.06 188 MET A CA 1
ATOM 1459 C C . MET A 1 188 ? -0.829 0.707 -19.152 1.00 94.06 188 MET A C 1
ATOM 1461 O O . MET A 1 188 ? -0.036 -0.043 -19.720 1.00 94.06 188 MET A O 1
ATOM 1465 N N . LYS A 1 189 ? -1.427 1.719 -19.793 1.00 94.81 189 LYS A N 1
ATOM 1466 C CA . LYS A 1 189 ? -1.139 2.048 -21.198 1.00 94.81 189 LYS A CA 1
ATOM 1467 C C . LYS A 1 189 ? 0.309 2.492 -21.389 1.00 94.81 189 LYS A C 1
ATOM 1469 O O . LYS A 1 189 ? 0.960 2.010 -22.315 1.00 94.81 189 LYS A O 1
ATOM 1474 N N . GLU A 1 190 ? 0.797 3.359 -20.508 1.00 95.56 190 GLU A N 1
ATOM 1475 C CA . GLU A 1 190 ? 2.172 3.861 -20.542 1.00 95.56 190 GLU A CA 1
ATOM 1476 C C . GLU A 1 190 ? 3.185 2.752 -20.244 1.00 95.56 190 GLU A C 1
ATOM 1478 O O . GLU A 1 190 ? 4.109 2.556 -21.028 1.00 95.56 190 GLU A O 1
ATOM 1483 N N . LEU A 1 191 ? 2.966 1.930 -19.209 1.00 95.94 191 LEU A N 1
ATOM 1484 C CA . LEU A 1 191 ? 3.816 0.757 -18.956 1.00 95.94 191 LEU A CA 1
ATOM 1485 C C . LEU A 1 191 ? 3.820 -0.209 -20.145 1.00 95.94 191 LEU A C 1
ATOM 1487 O O . LEU A 1 191 ? 4.875 -0.677 -20.556 1.00 95.94 191 LEU A O 1
ATOM 1491 N N . GLY A 1 192 ? 2.663 -0.452 -20.767 1.00 96.75 192 GLY A N 1
ATOM 1492 C CA . GLY A 1 192 ? 2.590 -1.248 -21.991 1.00 96.75 192 GLY A CA 1
ATOM 1493 C C . GLY A 1 192 ? 3.365 -0.626 -23.160 1.00 96.75 192 GLY A C 1
ATOM 1494 O O . GLY A 1 192 ? 3.910 -1.355 -23.987 1.00 96.75 192 GLY A O 1
ATOM 1495 N N . SER A 1 193 ? 3.433 0.706 -23.239 1.00 97.00 193 SER A N 1
ATOM 1496 C CA . SER A 1 193 ? 4.268 1.422 -24.211 1.00 97.00 193 SER A CA 1
ATOM 1497 C C . SER A 1 193 ? 5.754 1.202 -23.952 1.00 97.00 193 SER A C 1
ATOM 1499 O O . SER A 1 193 ? 6.492 0.907 -24.890 1.00 97.00 193 SER A O 1
ATOM 1501 N N . LEU A 1 194 ? 6.180 1.261 -22.690 1.00 97.25 194 LEU A N 1
ATOM 1502 C CA . LEU A 1 194 ? 7.561 0.992 -22.294 1.00 97.25 194 LEU A CA 1
ATOM 1503 C C . LEU A 1 194 ? 7.956 -0.466 -22.572 1.00 97.25 194 LEU A C 1
ATOM 1505 O O . LEU A 1 194 ? 9.014 -0.701 -23.153 1.00 97.25 194 LEU A O 1
ATOM 1509 N N . CYS A 1 195 ? 7.077 -1.434 -22.292 1.00 96.88 195 CYS A N 1
ATOM 1510 C CA . CYS A 1 195 ? 7.303 -2.833 -22.670 1.00 96.88 195 CYS A CA 1
ATOM 1511 C C . CYS A 1 195 ? 7.542 -2.997 -24.178 1.00 96.88 195 CYS A C 1
ATOM 1513 O O . CYS A 1 195 ? 8.450 -3.716 -24.587 1.00 96.88 195 CYS A O 1
ATOM 1515 N N . ARG A 1 196 ? 6.765 -2.304 -25.027 1.00 97.31 196 ARG A N 1
ATOM 1516 C CA . ARG A 1 196 ? 6.958 -2.333 -26.492 1.00 97.31 196 ARG A CA 1
ATOM 1517 C C . ARG A 1 196 ? 8.281 -1.707 -26.942 1.00 97.31 196 ARG A C 1
ATOM 1519 O O . ARG A 1 196 ? 8.758 -2.034 -28.021 1.00 97.31 196 ARG A O 1
ATOM 1526 N N . GLN A 1 197 ? 8.873 -0.841 -26.123 1.00 96.81 197 GLN A N 1
ATOM 1527 C CA . GLN A 1 197 ? 10.202 -0.256 -26.338 1.00 96.81 197 GLN A CA 1
ATOM 1528 C C . GLN A 1 197 ? 11.339 -1.123 -25.759 1.00 96.81 197 GLN A C 1
ATOM 1530 O O . GLN A 1 197 ? 12.500 -0.706 -25.757 1.00 96.81 197 GLN A O 1
ATOM 1535 N N . GLY A 1 198 ? 11.016 -2.321 -25.259 1.00 97.56 198 GLY A N 1
ATOM 1536 C CA . GLY A 1 198 ? 11.966 -3.300 -24.730 1.00 97.56 198 GLY A CA 1
ATOM 1537 C C . GLY A 1 198 ? 12.221 -3.200 -23.226 1.00 97.56 198 GLY A C 1
ATOM 1538 O O . GLY A 1 198 ? 12.895 -4.072 -22.680 1.00 97.56 198 GLY A O 1
ATOM 1539 N N . PHE A 1 199 ? 11.684 -2.185 -22.539 1.00 98.00 199 PHE A N 1
ATOM 1540 C CA . PHE A 1 199 ? 11.838 -2.060 -21.089 1.00 98.00 199 PHE A CA 1
ATOM 1541 C C . PHE A 1 199 ? 11.130 -3.184 -20.351 1.00 98.00 199 PHE A C 1
ATOM 1543 O O . PHE A 1 199 ? 10.042 -3.620 -20.723 1.00 98.00 199 PHE A O 1
ATOM 1550 N N . SER A 1 200 ? 11.739 -3.631 -19.259 1.00 97.38 200 SER A N 1
ATOM 1551 C CA . SER A 1 200 ? 11.096 -4.593 -18.373 1.00 97.38 200 SER A CA 1
ATOM 1552 C C . SER A 1 200 ? 10.150 -3.870 -17.424 1.00 97.38 200 SER A C 1
ATOM 1554 O O . SER A 1 200 ? 10.558 -3.024 -16.626 1.00 97.38 200 SER A O 1
ATOM 1556 N N . CYS A 1 201 ? 8.861 -4.184 -17.525 1.00 97.25 201 CYS A N 1
ATOM 1557 C CA . CYS A 1 201 ? 7.850 -3.677 -16.611 1.00 97.25 201 CYS A CA 1
ATOM 1558 C C . CYS A 1 201 ? 6.999 -4.821 -16.065 1.00 97.25 201 CYS A C 1
ATOM 1560 O O . CYS A 1 201 ? 6.738 -5.800 -16.762 1.00 97.25 201 CYS A O 1
ATOM 1562 N N . ALA A 1 202 ? 6.542 -4.683 -14.824 1.00 95.69 202 ALA A N 1
ATOM 1563 C CA . ALA A 1 202 ? 5.671 -5.654 -14.181 1.00 95.69 202 ALA A CA 1
ATOM 1564 C C . ALA A 1 202 ? 4.519 -4.968 -13.445 1.00 95.69 202 ALA A C 1
ATOM 1566 O O . ALA A 1 202 ? 4.627 -3.828 -12.992 1.00 95.69 202 ALA A O 1
ATOM 1567 N N . VAL A 1 203 ? 3.422 -5.705 -13.291 1.00 95.75 203 VAL A N 1
ATOM 1568 C CA . VAL A 1 203 ? 2.342 -5.354 -12.370 1.00 95.75 203 VAL A CA 1
ATOM 1569 C C . VAL A 1 203 ? 2.274 -6.447 -11.317 1.00 95.75 203 VAL A C 1
ATOM 1571 O O . VAL A 1 203 ? 2.077 -7.614 -11.648 1.00 95.75 203 VAL A O 1
ATOM 1574 N N . VAL A 1 204 ? 2.443 -6.073 -10.054 1.00 95.31 204 VAL A N 1
ATOM 1575 C CA . VAL A 1 204 ? 2.339 -6.985 -8.916 1.00 95.31 204 VAL A CA 1
ATOM 1576 C C . VAL A 1 204 ? 0.993 -6.774 -8.241 1.00 95.31 204 VAL A C 1
ATOM 1578 O O . VAL A 1 204 ? 0.728 -5.719 -7.664 1.00 95.31 204 VAL A O 1
ATOM 1581 N N . PHE A 1 205 ? 0.148 -7.798 -8.290 1.00 94.50 205 PHE A N 1
ATOM 1582 C CA . PHE A 1 205 ? -1.104 -7.850 -7.545 1.00 94.50 205 PHE A CA 1
ATOM 1583 C C . PHE A 1 20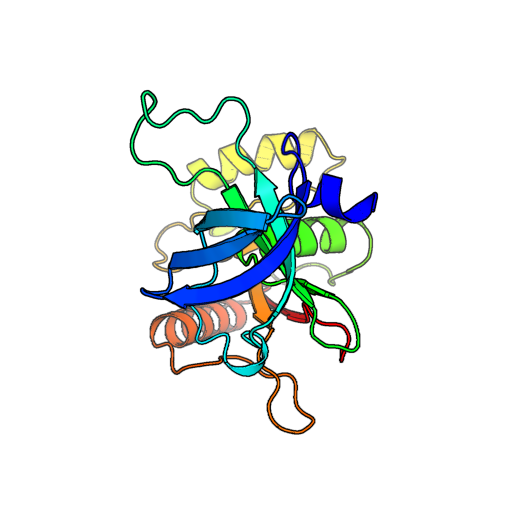5 ? -0.844 -8.454 -6.163 1.00 94.50 205 PHE A C 1
ATOM 1585 O O . PHE A 1 205 ? -0.689 -9.662 -6.017 1.00 94.50 205 PHE A O 1
ATOM 1592 N N . ALA A 1 206 ? -0.771 -7.604 -5.141 1.00 93.44 206 ALA A N 1
ATOM 1593 C CA . ALA A 1 206 ? -0.603 -8.022 -3.756 1.00 93.44 206 ALA A CA 1
ATOM 1594 C C . ALA A 1 206 ? -1.965 -8.412 -3.165 1.00 93.44 206 ALA A C 1
ATOM 1596 O O . ALA A 1 206 ? -2.786 -7.544 -2.851 1.00 93.44 206 ALA A O 1
ATOM 1597 N N . LEU A 1 207 ? -2.204 -9.717 -3.025 1.00 94.12 207 LEU A N 1
ATOM 1598 C CA . LEU A 1 207 ? -3.423 -10.257 -2.424 1.00 94.12 207 LEU A CA 1
ATOM 1599 C C . LEU A 1 207 ? -3.352 -10.090 -0.899 1.00 94.12 207 LEU A C 1
ATOM 1601 O O . LEU A 1 207 ? -2.779 -10.908 -0.187 1.00 94.12 207 LEU A O 1
ATOM 1605 N N . SER A 1 208 ? -3.901 -8.994 -0.375 1.00 91.81 208 SER A N 1
ATOM 1606 C CA . SER A 1 208 ? -3.782 -8.659 1.054 1.00 91.81 208 SER A CA 1
ATOM 1607 C C . SER A 1 208 ? -4.950 -9.204 1.870 1.00 91.81 208 SER A C 1
ATOM 1609 O O . SER A 1 208 ? -5.610 -8.459 2.599 1.00 91.81 208 SER A O 1
ATOM 1611 N N . ARG A 1 209 ? -5.250 -10.494 1.727 1.00 92.25 209 ARG A N 1
ATOM 1612 C CA . ARG A 1 209 ? -6.367 -11.155 2.408 1.00 92.25 209 ARG A CA 1
ATOM 1613 C C . ARG A 1 209 ? -6.162 -12.672 2.498 1.00 92.25 209 ARG A C 1
ATOM 1615 O O . ARG A 1 209 ? -5.447 -13.208 1.668 1.00 92.25 209 ARG A O 1
ATOM 1622 N N . PRO A 1 210 ? -6.785 -13.361 3.470 1.00 90.62 210 PRO A N 1
ATOM 1623 C CA . PRO A 1 210 ? -6.547 -14.786 3.717 1.00 90.62 210 PRO A CA 1
ATOM 1624 C C . PRO A 1 210 ? -7.182 -15.727 2.683 1.00 90.62 210 PRO A C 1
ATOM 1626 O O . PRO A 1 210 ? -6.926 -16.924 2.729 1.00 90.62 210 PRO A O 1
ATOM 1629 N N . GLU A 1 211 ? -8.072 -15.234 1.819 1.00 89.06 211 GLU A N 1
ATOM 1630 C CA . GLU A 1 211 ? -8.701 -16.054 0.779 1.00 89.06 211 GLU A CA 1
ATOM 1631 C C . GLU A 1 211 ? -7.775 -16.373 -0.408 1.00 89.06 211 GLU A C 1
ATOM 1633 O O . GLU A 1 211 ? -8.156 -17.194 -1.240 1.00 89.06 211 GLU A O 1
ATOM 1638 N N . GLY A 1 212 ? -6.606 -15.731 -0.507 1.00 67.62 212 GLY A N 1
ATOM 1639 C CA . GLY A 1 212 ? -5.648 -15.905 -1.602 1.00 67.62 212 GLY A CA 1
ATOM 1640 C C . GLY A 1 212 ? -4.206 -15.957 -1.133 1.00 67.62 212 GLY A C 1
ATOM 1641 O O . GLY A 1 212 ? -3.972 -15.866 0.093 1.00 67.62 212 GLY A O 1
#

Solvent-accessible surface area (backbone atoms only — not comparable to full-atom values): 11918 Å² total; per-residue (Å²): 119,76,71,57,51,70,70,40,70,94,37,56,73,46,72,30,29,33,55,50,76,45,94,60,40,38,30,39,30,33,42,88,89,67,50,77,48,63,24,33,34,74,38,81,65,74,50,71,68,55,71,59,65,69,29,53,24,31,32,34,36,51,78,90,65,47,78,90,82,41,94,69,61,52,24,34,46,39,34,34,45,71,81,86,37,60,24,57,52,29,52,85,42,46,60,59,53,52,44,52,33,54,68,75,75,46,84,76,77,81,40,81,28,57,42,66,83,43,42,23,75,74,33,47,67,61,38,53,58,33,33,68,76,48,90,55,57,56,53,37,70,57,39,46,38,56,101,48,95,56,65,43,47,29,34,49,84,26,26,40,29,37,72,41,78,31,60,37,55,56,94,96,42,80,43,76,75,77,59,95,49,73,67,60,53,50,46,53,52,51,49,53,50,41,40,76,73,45,31,28,60,48,76,46,77,43,62,32,33,67,93,99

Sequence (212 aa):
MNFLTHLAPGRKLEEVRFLKRYKRFLVDVQRRDGSLLTVHNPNTGSMKSCLKEGVRAVISLIPDHSPEKGPRLPGTLELLHGGKGWIGVNTMRTNSIVAAALNTSISLPLAARDARELLSASALQRLEPLEQASGGMGPLSEPVLDGLSIRPDLYWKGWLIEVKNVTQLEDDWIQFPDAVSKRAAHHMKELGSLCRQGFSCAVVFALSRPEG